Protein AF-A0A942IVN1-F1 (afdb_monomer)

pLDDT: mean 84.23, std 22.47, range [28.17, 98.56]

Sequence (190 aa):
MRKLLTAGVLTLVIAATAANLNTNRTPLKQAEEERDSVVIVGDTLRVDSITLSLQKIPKAQDLYSVAKITVGKWAKLFTVIKIEESGADGKNSFYALKYNNLTGMRWPGKGRQTTAVAKGHNSYAIFNHWHDCMLDFKFYIDIMEKKYVTKYGKQPETELEMINFMLGSYNPYGVWKRDLVWLLNHFHYK

Nearest PDB structures (foldseek):
  3brp-assembly1_A  TM=2.364E-01  e=8.128E+00  unclassified
  3ekf-assembly2_B  TM=2.036E-01  e=8.128E+00  Priestia megaterium

Radius of gyration: 24.72 Å; Cα contacts (8 Å, |Δi|>4): 241; chains: 1; bounding box: 37×75×74 Å

Secondary structure (DSSP, 8-state):
---------------------------HHHHHHTTT--EEETTEEEETTEEEETTSPPPHHHHHHHHHHHTGGGHHHHHHHHHHHH-TTSTT-HHHHHH--SS-PBP-TTSS-----EE-GGGBEE-SSHHHHHHHHHHHHHHHHHHHHHHHSS---SHHHHHHHHBTTTB--HHHHHHHHHHHHT----

Solvent-accessible surface area (backbone atoms only — not comparable to full-atom values): 11268 Å² total; per-residue (Å²): 134,91,79,91,86,82,89,82,83,90,82,88,84,83,85,81,87,75,89,74,86,72,81,76,72,73,58,69,68,63,70,52,61,45,48,85,36,84,45,75,59,90,59,35,38,35,42,72,93,48,76,43,50,41,90,47,68,56,45,50,50,61,46,33,50,53,22,45,64,71,43,34,93,48,14,64,49,52,46,39,45,22,32,74,54,8,36,58,51,32,81,78,19,73,51,20,69,74,21,23,25,39,59,68,50,59,47,60,77,89,78,53,78,70,55,58,78,44,74,44,78,96,42,27,29,22,27,93,24,42,64,39,38,50,54,28,47,34,51,51,49,58,51,50,51,52,52,44,28,74,74,68,77,43,81,81,89,45,60,65,56,48,51,63,66,35,49,64,79,77,48,71,53,71,64,59,56,54,52,44,52,53,42,61,79,67,64,78,74,114

Foldseek 3Di:
DDDDDDDDDDDDDDDDDDDDPPPPPPPVVVVVVLALDWDDDPQWTDHNPDIDGQLFQAFLQSQLSVLCSQQNPCSLLLSLLLCLAQNRRNPRDPCCNPQVQRRQDFQCPPPWDAQFPDQDPPRGGHHPGVVRNSNRVSRVVVVLQVVCCVVPVDGDDDSLSSLVSCAPVVHVDPVSSVSSVVCSVVPDHD

Structure (mmCIF, N/CA/C/O backbone):
data_AF-A0A942IVN1-F1
#
_entry.id   AF-A0A942IVN1-F1
#
loop_
_atom_site.group_PDB
_atom_site.id
_atom_site.type_symbol
_atom_site.label_atom_id
_atom_site.label_alt_id
_atom_site.label_comp_id
_atom_site.label_asym_id
_atom_site.label_entity_id
_atom_site.label_seq_id
_atom_site.pdbx_PDB_ins_code
_atom_site.Cartn_x
_atom_site.Cartn_y
_atom_site.Cartn_z
_atom_site.occupancy
_atom_site.B_iso_or_equiv
_atom_site.auth_seq_id
_atom_site.auth_comp_id
_atom_site.auth_asym_id
_atom_site.auth_atom_id
_atom_site.pdbx_PDB_model_num
ATOM 1 N N . MET A 1 1 ? 16.699 -59.503 -38.692 1.00 35.66 1 MET A N 1
ATOM 2 C CA . MET A 1 1 ? 17.937 -58.718 -38.472 1.00 35.66 1 MET A CA 1
ATOM 3 C C . MET A 1 1 ? 18.188 -57.833 -39.685 1.00 35.66 1 MET A C 1
ATOM 5 O O . MET A 1 1 ? 18.277 -58.414 -40.752 1.00 35.66 1 MET A O 1
ATOM 9 N N . ARG A 1 2 ? 18.385 -56.511 -39.478 1.00 32.62 2 ARG A N 1
ATOM 10 C CA . ARG A 1 2 ? 18.996 -55.501 -40.395 1.00 32.62 2 ARG A CA 1
ATOM 11 C C . ARG A 1 2 ? 18.277 -55.285 -41.746 1.00 32.62 2 ARG A C 1
ATOM 13 O O . ARG A 1 2 ? 17.756 -56.227 -42.304 1.00 32.62 2 ARG A O 1
ATOM 20 N N . LYS A 1 3 ? 18.239 -54.130 -42.411 1.00 31.38 3 LYS A N 1
ATOM 21 C CA . LYS A 1 3 ? 18.563 -52.691 -42.257 1.00 31.38 3 LYS A CA 1
ATOM 22 C C . LYS A 1 3 ? 17.887 -52.067 -43.514 1.00 31.38 3 LYS A C 1
ATOM 24 O O . LYS A 1 3 ? 17.879 -52.720 -44.548 1.00 31.38 3 LYS A O 1
ATOM 29 N N . LEU A 1 4 ? 17.116 -50.980 -43.409 1.00 38.78 4 LEU A N 1
ATOM 30 C CA . LEU A 1 4 ? 17.505 -49.595 -43.757 1.00 38.78 4 LEU A CA 1
ATOM 31 C C . LEU A 1 4 ? 18.097 -49.409 -45.167 1.00 38.78 4 LEU A C 1
ATOM 33 O O . LEU A 1 4 ? 19.107 -50.046 -45.441 1.00 38.78 4 LEU A O 1
ATOM 37 N N . LEU A 1 5 ? 17.501 -48.486 -45.950 1.00 36.28 5 LEU A N 1
ATOM 38 C CA . LEU A 1 5 ? 17.998 -47.684 -47.105 1.00 36.28 5 LEU A CA 1
ATOM 39 C C . LEU A 1 5 ? 16.782 -47.412 -48.038 1.00 36.28 5 LEU A C 1
ATOM 41 O O . LEU A 1 5 ? 16.015 -48.332 -48.275 1.00 36.28 5 LEU A O 1
ATOM 45 N N . THR A 1 6 ? 16.474 -46.248 -48.618 1.00 35.41 6 THR A N 1
ATOM 46 C CA . THR A 1 6 ? 16.988 -44.869 -48.571 1.00 35.41 6 THR A CA 1
ATOM 47 C C . THR A 1 6 ? 15.982 -43.958 -49.299 1.00 35.41 6 THR A C 1
ATOM 49 O O . THR A 1 6 ? 15.089 -44.435 -49.991 1.00 35.41 6 THR A O 1
ATOM 52 N N . ALA A 1 7 ? 16.158 -42.648 -49.125 1.00 37.44 7 ALA A N 1
ATOM 53 C CA . ALA A 1 7 ? 15.365 -41.536 -49.644 1.00 37.44 7 ALA A CA 1
ATOM 54 C C . ALA A 1 7 ? 15.338 -41.369 -51.180 1.00 37.44 7 ALA A C 1
ATOM 56 O O . ALA A 1 7 ? 16.244 -41.821 -51.876 1.00 37.44 7 ALA A O 1
ATOM 57 N N . GLY A 1 8 ? 14.350 -40.603 -51.672 1.00 30.39 8 GLY A N 1
ATOM 58 C CA . GLY A 1 8 ? 14.280 -40.127 -53.059 1.00 30.39 8 GLY A CA 1
ATOM 59 C C . GLY A 1 8 ? 13.113 -39.170 -53.367 1.00 30.39 8 GLY A C 1
ATOM 60 O O . GLY A 1 8 ? 12.108 -39.610 -53.900 1.00 30.39 8 GLY A O 1
ATOM 61 N N . VAL A 1 9 ? 13.273 -37.888 -52.993 1.00 34.88 9 VAL A N 1
ATOM 62 C CA . VAL A 1 9 ? 12.933 -36.626 -53.719 1.00 34.88 9 VAL A CA 1
ATOM 63 C C . VAL A 1 9 ? 11.568 -36.528 -54.450 1.00 34.88 9 VAL A C 1
ATOM 65 O O . VAL A 1 9 ? 11.346 -37.176 -55.459 1.00 34.88 9 VAL A O 1
ATOM 68 N N . LEU A 1 10 ? 10.584 -35.792 -53.906 1.00 30.23 10 LEU A N 1
ATOM 69 C CA . LEU A 1 10 ? 10.250 -34.352 -54.078 1.00 30.23 10 LEU A CA 1
ATOM 70 C C . LEU A 1 10 ? 9.492 -34.004 -55.381 1.00 30.23 10 LEU A C 1
ATOM 72 O O . LEU A 1 10 ? 10.060 -34.014 -56.470 1.00 30.23 10 LEU A O 1
ATOM 76 N N . THR A 1 11 ? 8.239 -33.548 -55.264 1.00 33.25 11 THR A N 1
ATOM 77 C CA . THR A 1 11 ? 7.647 -32.634 -56.256 1.00 33.25 11 THR A CA 1
ATOM 78 C C . THR A 1 11 ? 6.727 -31.611 -55.584 1.00 33.25 11 THR A C 1
ATOM 80 O O . THR A 1 11 ? 5.798 -31.948 -54.857 1.00 33.25 11 THR A O 1
ATOM 83 N N . LEU A 1 12 ? 7.101 -30.357 -55.832 1.00 28.17 12 LEU A N 1
ATOM 84 C CA . LEU A 1 12 ? 6.440 -29.063 -55.671 1.00 28.17 12 LEU A CA 1
ATOM 85 C C . LEU A 1 12 ? 4.904 -29.070 -55.510 1.00 28.17 12 LEU A C 1
ATOM 87 O O . LEU A 1 12 ? 4.188 -29.552 -56.383 1.00 28.17 12 LEU A O 1
ATOM 91 N N . VAL A 1 13 ? 4.404 -28.375 -54.483 1.00 34.56 13 VAL A N 1
ATOM 92 C CA . VAL A 1 13 ? 3.036 -27.828 -54.463 1.00 34.56 13 VAL A CA 1
ATOM 93 C C . VAL A 1 13 ? 3.157 -26.305 -54.494 1.00 34.56 13 VAL A C 1
ATOM 95 O O . VAL A 1 13 ? 3.595 -25.696 -53.519 1.00 34.56 13 VAL A O 1
ATOM 98 N N . ILE A 1 14 ? 2.815 -25.695 -55.632 1.00 36.44 14 ILE A N 1
ATOM 99 C CA . ILE A 1 14 ? 2.635 -24.242 -55.752 1.00 36.44 14 ILE A CA 1
ATOM 100 C C . ILE A 1 14 ? 1.173 -23.9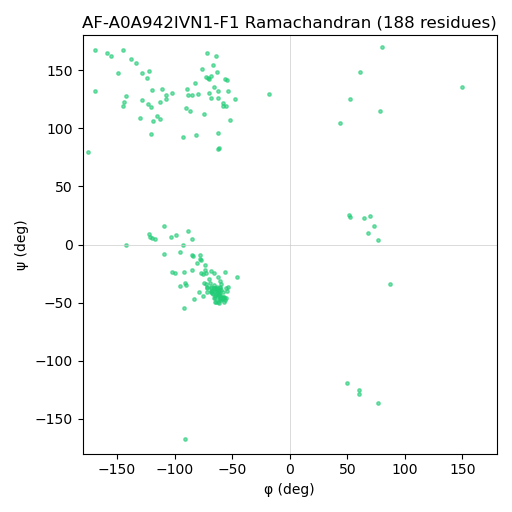17 -55.436 1.00 36.44 14 ILE A C 1
ATOM 102 O O . ILE A 1 14 ? 0.253 -24.590 -55.895 1.00 36.44 14 ILE A O 1
ATOM 106 N N . ALA A 1 15 ? 1.005 -22.892 -54.606 1.00 37.53 15 ALA A N 1
ATOM 107 C CA . ALA A 1 15 ? -0.238 -22.420 -54.022 1.00 37.53 15 ALA A CA 1
ATOM 108 C C . ALA A 1 15 ? -1.270 -21.906 -55.040 1.00 37.53 15 ALA A C 1
ATOM 110 O O . ALA A 1 15 ? -0.924 -21.237 -56.011 1.00 37.53 15 ALA A O 1
ATOM 111 N N . ALA A 1 16 ? -2.548 -22.091 -54.707 1.00 33.56 16 ALA A N 1
ATOM 112 C CA . ALA A 1 16 ? -3.616 -21.188 -55.116 1.00 33.56 16 ALA A CA 1
ATOM 113 C C . ALA A 1 16 ? -4.204 -20.544 -53.854 1.00 33.56 16 ALA A C 1
ATOM 115 O O . ALA A 1 16 ? -4.821 -21.197 -53.015 1.00 33.56 16 ALA A O 1
ATOM 116 N N . THR A 1 17 ? -3.953 -19.248 -53.708 1.00 41.84 17 THR A N 1
ATOM 117 C CA . THR A 1 17 ? -4.584 -18.365 -52.732 1.00 41.84 17 THR A CA 1
ATOM 118 C C . THR A 1 17 ? -6.059 -18.176 -53.073 1.00 41.84 17 THR A C 1
ATOM 120 O O . THR A 1 17 ? -6.376 -17.694 -54.158 1.00 41.84 17 THR A O 1
ATOM 123 N N . ALA A 1 18 ? -6.945 -18.437 -52.117 1.00 35.06 18 ALA A N 1
ATOM 124 C CA . ALA A 1 18 ? -8.230 -17.756 -52.042 1.00 35.06 18 ALA A CA 1
ATOM 125 C C . ALA A 1 18 ? -8.260 -17.001 -50.713 1.00 35.06 18 ALA A C 1
ATOM 127 O O . ALA A 1 18 ? -8.348 -17.591 -49.637 1.00 35.06 18 ALA A O 1
ATOM 128 N N . ALA A 1 19 ? -8.112 -15.681 -50.805 1.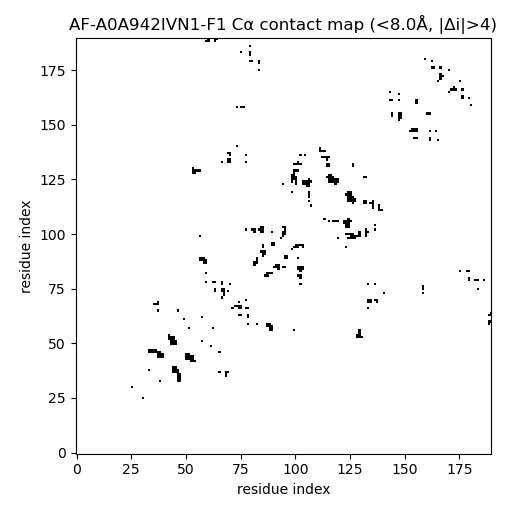00 37.44 19 ALA A N 1
ATOM 129 C CA . ALA A 1 19 ? -8.388 -14.777 -49.709 1.00 37.44 19 ALA A CA 1
ATOM 130 C C . ALA A 1 19 ? -9.843 -14.980 -49.280 1.00 37.44 19 ALA A C 1
ATOM 132 O O . ALA A 1 19 ? -10.758 -14.755 -50.068 1.00 37.44 19 ALA A O 1
ATOM 133 N N . ASN A 1 20 ? -10.054 -15.380 -48.031 1.00 34.72 20 ASN A N 1
ATOM 134 C CA . ASN A 1 20 ? -11.323 -15.142 -47.373 1.00 34.72 20 ASN A CA 1
ATOM 135 C C . ASN A 1 20 ? -11.016 -14.295 -46.144 1.00 34.72 20 ASN A C 1
ATOM 137 O O . ASN A 1 20 ? -10.576 -14.789 -45.106 1.00 34.72 20 ASN A O 1
ATOM 141 N N . LEU A 1 21 ? -11.157 -12.982 -46.328 1.00 38.47 21 LEU A N 1
ATOM 142 C CA . LEU A 1 21 ? -11.200 -11.992 -45.262 1.00 38.47 21 LEU A CA 1
ATOM 143 C C . LEU A 1 21 ? -12.424 -12.302 -44.396 1.00 38.47 21 LEU A C 1
ATOM 145 O O . LEU A 1 21 ? -13.480 -11.698 -44.560 1.00 38.47 21 LEU A O 1
ATOM 149 N N . ASN A 1 22 ? -12.289 -13.254 -43.475 1.00 36.16 22 ASN A N 1
ATOM 150 C CA . ASN A 1 22 ? -13.210 -13.335 -42.359 1.00 36.16 22 ASN A CA 1
ATOM 151 C C . ASN A 1 22 ? -12.729 -12.315 -41.331 1.00 36.16 22 ASN A C 1
ATOM 153 O O . ASN A 1 22 ? -11.804 -12.555 -40.552 1.00 36.16 22 ASN A O 1
ATOM 157 N N . THR A 1 23 ? -13.314 -11.127 -41.412 1.00 42.00 23 THR A N 1
ATOM 158 C CA . THR A 1 23 ? -13.256 -10.098 -40.384 1.00 42.00 23 THR A CA 1
ATOM 159 C C . THR A 1 23 ? -13.887 -10.664 -39.116 1.00 42.00 23 THR A C 1
ATOM 161 O O . THR A 1 23 ? -15.063 -10.453 -38.823 1.00 42.00 23 THR A O 1
ATOM 164 N N . ASN A 1 24 ? -13.089 -11.415 -38.354 1.00 38.41 24 ASN A N 1
ATOM 165 C CA . ASN A 1 24 ? -13.436 -11.843 -37.010 1.00 38.41 24 ASN A CA 1
ATOM 166 C C . ASN A 1 24 ? -13.597 -10.588 -36.156 1.00 38.41 24 ASN A C 1
ATOM 168 O O . ASN A 1 24 ? -12.637 -10.018 -35.642 1.00 38.41 24 ASN A O 1
ATOM 172 N N . ARG A 1 25 ? -14.852 -10.156 -36.038 1.00 42.22 25 ARG A N 1
ATOM 173 C CA . ARG A 1 25 ? -15.328 -9.316 -34.951 1.00 42.22 25 ARG A CA 1
ATOM 174 C C . ARG A 1 25 ? -14.916 -10.014 -33.660 1.00 42.22 25 ARG A C 1
ATOM 176 O O . ARG A 1 25 ? -15.484 -11.050 -33.317 1.00 42.22 25 ARG A O 1
ATOM 183 N N . THR A 1 26 ? -13.921 -9.468 -32.969 1.00 43.91 26 THR A N 1
ATOM 184 C CA . THR A 1 26 ? -13.665 -9.799 -31.567 1.00 43.91 26 THR A CA 1
ATOM 185 C C . THR A 1 26 ? -15.007 -9.712 -30.834 1.00 43.91 26 THR A C 1
ATOM 187 O O . THR A 1 26 ? -15.692 -8.692 -30.985 1.00 43.91 26 THR A O 1
ATOM 190 N N . PRO A 1 27 ? -15.463 -10.752 -30.116 1.00 43.53 27 PRO A N 1
ATOM 191 C CA . PRO A 1 27 ? -16.756 -10.687 -29.458 1.00 43.53 27 PRO A CA 1
ATOM 192 C C . PRO A 1 27 ? -16.695 -9.562 -28.426 1.00 43.53 27 PRO A C 1
ATOM 194 O O . PRO A 1 27 ? -15.817 -9.574 -27.567 1.00 43.53 27 PRO A O 1
ATOM 197 N N . LEU A 1 28 ? -17.631 -8.611 -28.490 1.00 44.88 28 LEU A N 1
ATOM 198 C CA . LEU A 1 28 ? -17.784 -7.506 -27.526 1.00 44.88 28 LEU A CA 1
ATOM 199 C C . LEU A 1 28 ? -17.693 -7.973 -26.060 1.00 44.88 28 LEU A C 1
ATOM 201 O O . LEU A 1 28 ? -17.201 -7.243 -25.213 1.00 44.88 28 LEU A O 1
ATOM 205 N N . LYS A 1 29 ? -18.058 -9.232 -25.800 1.00 38.69 29 LYS A N 1
ATOM 206 C CA . LYS A 1 29 ? -17.978 -9.897 -24.499 1.00 38.69 29 LYS A CA 1
ATOM 207 C C . LYS A 1 29 ? -16.551 -10.052 -23.938 1.00 38.69 29 LYS A C 1
ATOM 209 O O . LYS A 1 29 ? -16.366 -9.895 -22.742 1.00 38.69 29 LYS A O 1
ATOM 214 N N . GLN A 1 30 ? -15.540 -10.307 -24.777 1.00 41.62 30 GLN A N 1
ATOM 215 C CA . GLN A 1 30 ? -14.133 -10.381 -24.337 1.00 41.62 30 GLN A CA 1
ATOM 216 C C . GLN A 1 30 ? -13.547 -8.993 -24.039 1.00 41.62 30 GLN A C 1
ATOM 218 O O . GLN A 1 30 ? -12.743 -8.846 -23.128 1.00 41.62 30 GLN A O 1
ATOM 223 N N . ALA A 1 31 ? -13.982 -7.966 -24.774 1.00 44.53 31 ALA A N 1
ATOM 224 C CA . ALA A 1 31 ? -13.553 -6.580 -24.566 1.00 44.53 31 ALA A CA 1
ATOM 225 C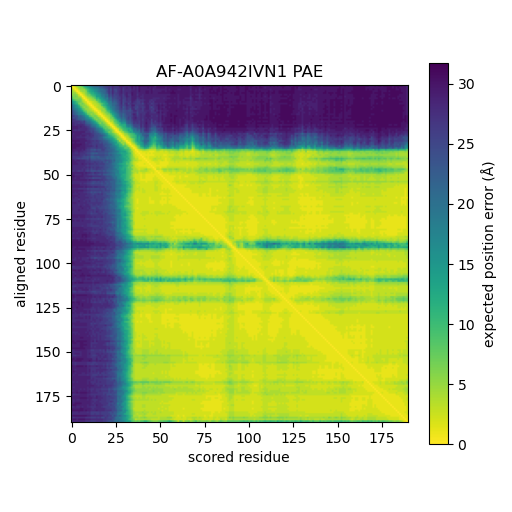 C . ALA A 1 31 ? -14.248 -5.894 -23.369 1.00 44.53 31 ALA A C 1
ATOM 227 O O . ALA A 1 31 ? -13.850 -4.797 -22.970 1.00 44.53 31 ALA A O 1
ATOM 228 N N . GLU A 1 32 ? -15.308 -6.501 -22.829 1.00 42.12 32 GLU A N 1
ATOM 229 C CA . GLU A 1 32 ? -15.975 -6.072 -21.595 1.00 42.12 32 GLU A CA 1
ATOM 230 C C . GLU A 1 32 ? -15.392 -6.764 -20.353 1.00 42.12 32 GLU A C 1
ATOM 232 O O . GLU A 1 32 ? -15.288 -6.109 -19.326 1.00 42.12 32 GLU A O 1
ATOM 237 N N . GLU A 1 33 ? -14.925 -8.018 -20.441 1.00 46.06 33 GLU A N 1
ATOM 238 C CA . GLU A 1 33 ? -14.234 -8.718 -19.333 1.00 46.06 33 GLU A CA 1
ATOM 239 C C . GLU A 1 33 ? -12.793 -8.216 -19.080 1.00 46.06 33 GLU A C 1
ATOM 241 O O . GLU A 1 33 ? -12.260 -8.366 -17.978 1.00 46.06 33 GLU A O 1
ATOM 246 N N . GLU A 1 34 ? -12.150 -7.590 -20.074 1.00 51.53 34 GLU A N 1
ATOM 247 C CA . GLU A 1 34 ? -10.864 -6.890 -19.888 1.00 51.53 34 GLU A CA 1
ATOM 248 C C . GLU A 1 34 ? -11.003 -5.560 -19.126 1.00 51.53 34 GLU A C 1
ATOM 250 O O . GLU A 1 34 ? -10.011 -5.043 -18.610 1.00 51.53 34 GLU A O 1
ATOM 255 N N . ARG A 1 35 ? -12.216 -4.999 -19.039 1.00 52.44 35 ARG A N 1
ATOM 256 C CA . ARG A 1 35 ? -12.476 -3.819 -18.206 1.00 52.44 35 ARG A CA 1
ATOM 257 C C . ARG A 1 35 ? -12.615 -4.304 -16.770 1.00 52.44 35 ARG A C 1
ATOM 259 O O . ARG A 1 35 ? -13.328 -5.266 -16.512 1.00 52.44 35 ARG A O 1
ATOM 266 N N . ASP A 1 36 ? -11.893 -3.673 -15.855 1.00 66.38 36 ASP A N 1
ATOM 267 C CA . ASP A 1 36 ? -11.797 -4.056 -14.437 1.00 66.38 36 ASP A CA 1
ATOM 268 C C . ASP A 1 36 ? -10.969 -5.319 -14.115 1.00 66.38 36 ASP A C 1
ATOM 270 O O . ASP A 1 36 ? -11.028 -5.821 -12.989 1.00 66.38 36 ASP A O 1
ATOM 274 N N . SER A 1 37 ? -10.135 -5.819 -15.035 1.00 82.88 37 SER A N 1
ATOM 275 C CA . SER A 1 37 ? -9.204 -6.918 -14.737 1.00 82.88 37 SER A CA 1
ATOM 276 C C . SER A 1 37 ? -7.742 -6.569 -15.033 1.00 82.88 37 SER A C 1
ATOM 278 O O . SER A 1 37 ? -7.406 -5.842 -15.966 1.00 82.88 37 SER A O 1
ATOM 280 N N . VAL A 1 38 ? -6.841 -7.068 -14.180 1.00 89.06 38 VAL A N 1
ATOM 281 C CA . VAL A 1 38 ? -5.392 -6.953 -14.384 1.00 89.06 38 VAL A CA 1
ATOM 282 C C . VAL A 1 38 ? -4.938 -8.122 -15.249 1.00 89.06 38 VAL A C 1
ATOM 284 O O . VAL A 1 38 ? -4.976 -9.269 -14.805 1.00 89.06 38 VAL A O 1
ATOM 287 N N . VAL A 1 39 ? -4.459 -7.832 -16.457 1.00 92.00 39 VAL A N 1
ATOM 288 C CA . VAL A 1 39 ? -3.924 -8.840 -17.380 1.00 92.00 39 VAL A CA 1
ATOM 289 C C . VAL A 1 39 ? -2.407 -8.708 -17.459 1.00 92.00 39 VAL A C 1
ATOM 291 O O . VAL A 1 39 ? -1.883 -7.640 -17.773 1.00 92.00 39 VAL A O 1
ATOM 294 N N . ILE A 1 40 ? -1.687 -9.798 -17.193 1.00 92.31 40 ILE A N 1
ATOM 295 C CA . ILE A 1 40 ? -0.222 -9.844 -17.269 1.00 92.31 40 ILE A CA 1
ATOM 296 C C . ILE A 1 40 ? 0.200 -10.750 -18.426 1.00 92.31 40 ILE A C 1
ATOM 298 O O . ILE A 1 40 ? -0.141 -11.931 -18.457 1.00 92.31 40 ILE A O 1
ATOM 302 N N . VAL A 1 41 ? 0.970 -10.200 -19.368 1.00 91.38 41 VAL A N 1
ATOM 303 C CA . VAL A 1 41 ? 1.559 -10.930 -20.500 1.00 91.38 41 VAL A CA 1
ATOM 304 C C . VAL A 1 41 ? 3.049 -10.613 -20.571 1.00 91.38 41 VAL A C 1
ATOM 306 O O . VAL A 1 41 ? 3.448 -9.505 -20.936 1.00 91.38 41 VAL A O 1
ATOM 309 N N . GLY A 1 42 ? 3.886 -11.592 -20.221 1.00 92.81 42 GLY A N 1
ATOM 310 C CA . GLY A 1 42 ? 5.333 -11.392 -20.119 1.00 92.81 42 GLY A CA 1
ATOM 311 C C . GLY A 1 42 ? 5.673 -10.313 -19.086 1.00 92.81 42 GLY A C 1
ATOM 312 O O . GLY A 1 42 ? 5.224 -10.386 -17.949 1.00 92.81 42 GLY A O 1
ATOM 313 N N . ASP A 1 43 ? 6.437 -9.295 -19.492 1.00 93.62 43 ASP A N 1
ATOM 314 C CA . ASP A 1 43 ? 6.779 -8.141 -18.643 1.00 93.62 43 ASP A CA 1
ATOM 315 C C . ASP A 1 43 ? 5.709 -7.032 -18.648 1.00 93.62 43 ASP A C 1
ATOM 317 O O . ASP A 1 43 ? 5.914 -5.954 -18.101 1.00 93.62 43 ASP A O 1
ATOM 321 N N . THR A 1 44 ? 4.570 -7.231 -19.308 1.00 94.56 44 THR A N 1
ATOM 322 C CA . THR A 1 44 ? 3.567 -6.173 -19.470 1.00 94.56 44 THR A CA 1
ATOM 323 C C . THR A 1 44 ? 2.342 -6.433 -18.610 1.00 94.56 44 THR A C 1
ATOM 325 O O . THR A 1 44 ? 1.734 -7.496 -18.703 1.00 94.56 44 THR A O 1
ATOM 328 N N . LEU A 1 45 ? 1.948 -5.425 -17.834 1.00 95.50 45 LEU A N 1
ATOM 329 C CA . LEU A 1 45 ? 0.675 -5.352 -17.128 1.00 95.50 45 LEU A CA 1
ATOM 330 C C . LEU A 1 45 ? -0.273 -4.419 -17.884 1.00 95.50 45 LEU A C 1
ATOM 332 O O . LEU A 1 45 ? 0.093 -3.289 -18.218 1.00 95.50 45 LEU A O 1
ATOM 336 N N . ARG A 1 46 ? -1.493 -4.892 -18.136 1.00 93.69 46 ARG A N 1
ATOM 337 C CA . ARG A 1 46 ? -2.575 -4.145 -18.781 1.00 93.69 46 ARG A CA 1
ATOM 338 C C . ARG A 1 46 ? -3.770 -4.039 -17.845 1.00 93.69 46 ARG A C 1
ATOM 340 O O . ARG A 1 46 ? -4.161 -5.033 -17.237 1.00 93.69 46 ARG A O 1
ATOM 347 N N . VAL A 1 47 ? -4.306 -2.829 -17.740 1.00 90.00 47 VAL A N 1
ATOM 348 C CA . VAL A 1 47 ? -5.522 -2.482 -16.997 1.00 90.00 47 VAL A CA 1
ATOM 349 C C . VAL A 1 47 ? -6.221 -1.382 -17.779 1.00 90.00 47 VAL A C 1
ATOM 351 O O . VAL A 1 47 ? -5.637 -0.316 -17.961 1.00 90.00 47 VAL A O 1
ATOM 354 N N . ASP A 1 48 ? -7.447 -1.616 -18.238 1.00 85.44 48 ASP A N 1
ATOM 355 C CA . ASP A 1 48 ? -8.174 -0.684 -19.105 1.00 85.44 48 ASP A CA 1
ATOM 356 C C . ASP A 1 48 ? -7.309 -0.225 -20.304 1.00 85.44 48 ASP A C 1
ATOM 358 O O . ASP A 1 48 ? -6.854 -1.033 -21.112 1.00 85.44 48 ASP A O 1
ATOM 362 N N . SER A 1 49 ? -7.043 1.081 -20.421 1.00 85.75 49 SER A N 1
ATOM 363 C CA . SER A 1 49 ? -6.157 1.677 -21.432 1.00 85.75 49 SER A CA 1
ATOM 364 C C . SER A 1 49 ? -4.702 1.838 -20.969 1.00 85.75 49 SER A C 1
ATOM 366 O O . SER A 1 49 ? -3.855 2.315 -21.728 1.00 85.75 49 SER A O 1
ATOM 368 N N . ILE A 1 50 ? -4.388 1.452 -19.731 1.00 90.50 50 ILE A N 1
ATOM 369 C CA . ILE A 1 50 ? -3.067 1.585 -19.123 1.00 90.50 50 ILE A CA 1
ATOM 370 C C . ILE A 1 50 ? -2.233 0.345 -19.453 1.00 90.50 50 ILE A C 1
ATOM 372 O O . ILE A 1 50 ? -2.635 -0.792 -19.216 1.00 90.50 50 ILE A O 1
ATOM 376 N N . THR A 1 51 ? -1.0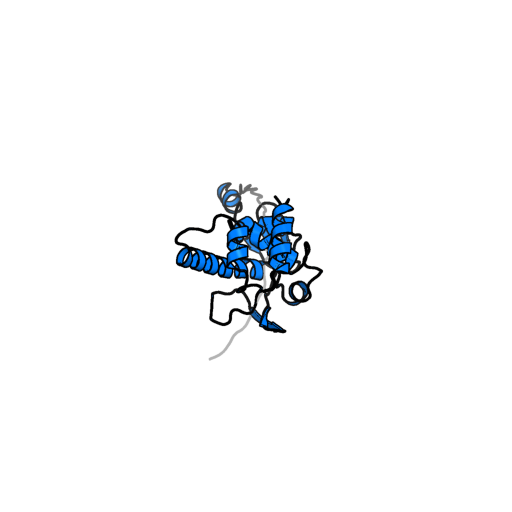29 0.575 -19.976 1.00 94.56 51 THR A N 1
ATOM 377 C CA . THR A 1 51 ? -0.021 -0.462 -20.228 1.00 94.56 51 THR A CA 1
ATOM 378 C C . THR A 1 51 ? 1.262 -0.098 -19.490 1.00 94.56 51 THR A C 1
ATOM 380 O O . THR A 1 51 ? 1.834 0.967 -19.721 1.00 94.56 51 THR A O 1
ATOM 383 N N . LEU A 1 52 ? 1.719 -0.975 -18.597 1.00 95.50 52 LEU A N 1
ATOM 384 C CA . LEU A 1 52 ? 2.868 -0.752 -17.718 1.00 95.50 52 LEU A CA 1
ATOM 385 C C . LEU A 1 52 ? 3.860 -1.910 -17.826 1.00 95.50 52 LEU A C 1
ATOM 387 O O . LEU A 1 52 ? 3.465 -3.058 -18.003 1.00 95.50 52 LEU A O 1
ATOM 391 N N . SER A 1 53 ? 5.151 -1.616 -17.674 1.00 95.62 53 SER A N 1
ATOM 392 C CA . SER A 1 53 ? 6.185 -2.649 -17.516 1.00 95.62 53 SER A CA 1
ATOM 393 C C . SER A 1 53 ? 6.242 -3.109 -16.059 1.00 95.62 53 SER A C 1
ATOM 395 O O . SER A 1 53 ? 6.182 -2.285 -15.144 1.00 95.62 53 SER A O 1
ATOM 397 N N . LEU A 1 54 ? 6.390 -4.413 -15.832 1.00 95.31 54 LEU A N 1
ATOM 398 C CA . LEU A 1 54 ? 6.598 -5.001 -14.509 1.00 95.31 54 LEU A CA 1
ATOM 399 C C . LEU A 1 54 ? 8.013 -4.728 -13.972 1.00 95.31 54 LEU A C 1
ATOM 401 O O . LEU A 1 54 ? 8.185 -4.645 -12.756 1.00 95.31 54 LEU A O 1
ATOM 405 N N . GLN A 1 55 ? 8.998 -4.480 -14.844 1.00 91.75 55 GLN A N 1
ATOM 406 C CA . GLN A 1 55 ? 10.353 -4.073 -14.442 1.00 91.75 55 GLN A CA 1
ATOM 407 C C . GLN A 1 55 ? 10.479 -2.601 -14.023 1.00 91.75 55 GLN A C 1
ATOM 409 O O . GLN A 1 55 ? 11.505 -2.203 -13.469 1.00 91.75 55 GLN A O 1
ATOM 414 N N . LYS A 1 56 ? 9.476 -1.758 -14.298 1.00 92.56 56 LYS A N 1
ATOM 415 C CA . LYS A 1 56 ? 9.544 -0.318 -14.016 1.00 92.56 56 LYS A CA 1
ATOM 416 C C . LYS A 1 56 ? 8.435 0.112 -13.071 1.00 92.56 56 LYS A C 1
ATOM 418 O O . LYS A 1 56 ? 7.263 0.067 -13.430 1.00 92.56 56 LYS A O 1
ATOM 423 N N . ILE A 1 57 ? 8.820 0.622 -11.900 1.00 93.69 57 ILE A N 1
ATOM 424 C CA . ILE A 1 57 ? 7.876 1.175 -10.923 1.00 93.69 57 ILE A CA 1
ATOM 425 C C . ILE A 1 57 ? 7.070 2.315 -11.581 1.00 93.69 57 ILE A C 1
ATOM 427 O O . ILE A 1 57 ? 7.667 3.290 -12.057 1.00 93.69 57 ILE A O 1
ATOM 431 N N . PRO A 1 58 ? 5.728 2.219 -11.622 1.00 93.56 58 PRO A N 1
ATOM 432 C CA . PRO A 1 58 ? 4.886 3.252 -12.209 1.00 93.56 58 PRO A CA 1
ATOM 433 C C . PRO A 1 58 ? 4.823 4.518 -11.349 1.00 93.56 58 PRO A C 1
ATOM 435 O O . PRO A 1 58 ? 5.133 4.524 -10.151 1.00 93.56 58 PRO A O 1
ATOM 438 N N . LYS A 1 59 ? 4.342 5.606 -11.957 1.00 93.50 59 LYS A N 1
ATOM 439 C CA . LYS A 1 59 ? 3.963 6.811 -11.211 1.00 93.50 59 LYS A CA 1
ATOM 440 C C . LYS A 1 59 ? 2.753 6.513 -10.325 1.00 93.50 59 LYS A C 1
ATOM 442 O O . LYS A 1 59 ? 1.938 5.652 -10.644 1.00 93.50 59 LYS A O 1
ATOM 447 N N . ALA A 1 60 ? 2.608 7.266 -9.236 1.00 93.94 60 ALA A N 1
ATOM 448 C CA . ALA A 1 60 ? 1.526 7.080 -8.269 1.00 93.94 60 ALA A CA 1
ATOM 449 C C . ALA A 1 60 ? 0.110 7.080 -8.886 1.00 93.94 60 ALA A C 1
ATOM 451 O O . ALA A 1 60 ? -0.708 6.277 -8.458 1.00 93.94 60 ALA A O 1
ATOM 452 N N . GLN A 1 61 ? -0.167 7.900 -9.908 1.00 94.75 61 GLN A N 1
ATOM 453 C CA . GLN A 1 61 ? -1.463 7.924 -10.610 1.00 94.75 61 GLN A CA 1
ATOM 454 C C . GLN A 1 61 ? -1.790 6.586 -11.300 1.00 94.75 61 GLN A C 1
ATOM 456 O O . GLN A 1 61 ? -2.873 6.029 -11.110 1.00 94.75 61 GLN A O 1
ATOM 461 N N . ASP A 1 62 ? -0.848 6.048 -12.076 1.00 94.94 62 ASP A N 1
ATOM 462 C CA . ASP A 1 62 ? -1.036 4.778 -12.790 1.00 94.94 62 ASP A CA 1
ATOM 463 C C . ASP A 1 62 ? -1.110 3.616 -11.792 1.00 94.94 62 ASP A C 1
ATOM 465 O O . ASP A 1 62 ? -1.959 2.734 -11.885 1.00 94.94 62 ASP A O 1
ATOM 469 N N . LEU A 1 63 ? -0.259 3.666 -10.768 1.00 94.94 63 LEU A N 1
ATOM 470 C CA . LEU A 1 63 ? -0.232 2.696 -9.683 1.00 94.94 63 LEU A CA 1
ATOM 471 C C . LEU A 1 63 ? -1.532 2.703 -8.866 1.00 94.94 63 LEU A C 1
ATOM 473 O O . LEU A 1 63 ? -2.015 1.631 -8.512 1.00 94.94 63 LEU A O 1
ATOM 477 N N . TYR A 1 64 ? -2.134 3.870 -8.618 1.00 96.69 64 TYR A N 1
ATOM 478 C CA . TYR A 1 64 ? -3.449 3.982 -7.984 1.00 96.69 64 TYR A CA 1
ATOM 479 C C . TYR A 1 64 ? -4.551 3.374 -8.856 1.00 96.69 64 TYR A C 1
ATOM 481 O O . TYR A 1 64 ? -5.422 2.676 -8.340 1.00 96.69 64 TYR A O 1
ATOM 489 N N . SER A 1 65 ? -4.479 3.564 -10.176 1.00 95.56 65 SER A N 1
ATOM 490 C CA . SER A 1 65 ? -5.429 2.967 -11.124 1.00 95.56 65 SER A CA 1
ATOM 491 C C . SER A 1 65 ? -5.418 1.439 -11.039 1.00 95.56 65 SER A C 1
ATOM 493 O O . SER A 1 65 ? -6.467 0.825 -10.860 1.00 95.56 65 SER A O 1
ATOM 495 N N . VAL A 1 66 ? -4.229 0.830 -11.023 1.00 96.44 66 VAL A N 1
ATOM 496 C CA . VAL A 1 66 ? -4.073 -0.624 -10.833 1.00 96.44 66 VAL A CA 1
ATOM 497 C C . VAL A 1 66 ? -4.464 -1.062 -9.412 1.00 96.44 66 VAL A C 1
ATOM 499 O O . VAL A 1 66 ? -5.058 -2.129 -9.227 1.00 96.44 66 VAL A O 1
ATOM 502 N N . ALA A 1 67 ? -4.175 -0.242 -8.396 1.00 97.25 67 ALA A N 1
ATOM 503 C CA . ALA A 1 67 ? -4.516 -0.534 -7.005 1.00 97.25 67 ALA A CA 1
ATOM 504 C C . ALA A 1 67 ? -6.028 -0.572 -6.765 1.00 97.25 67 ALA A C 1
ATOM 506 O O . ALA A 1 67 ? -6.474 -1.392 -5.967 1.00 97.25 67 ALA A O 1
ATOM 507 N N . LYS A 1 68 ? -6.825 0.256 -7.454 1.00 96.62 68 LYS A N 1
ATOM 508 C CA . LYS A 1 68 ? -8.296 0.208 -7.350 1.00 96.62 68 LYS A CA 1
ATOM 509 C C . LYS A 1 68 ? -8.844 -1.182 -7.667 1.00 96.62 68 LYS A C 1
ATOM 511 O O . LYS A 1 68 ? -9.741 -1.644 -6.973 1.00 96.62 68 LYS A O 1
ATOM 516 N N . ILE A 1 69 ? -8.246 -1.865 -8.640 1.00 95.38 69 ILE A N 1
ATOM 517 C CA . ILE A 1 69 ? -8.640 -3.219 -9.045 1.00 95.38 69 ILE A CA 1
ATOM 518 C C . ILE A 1 69 ? -7.998 -4.275 -8.138 1.00 95.38 69 ILE A C 1
ATOM 520 O O . ILE A 1 69 ? -8.670 -5.171 -7.640 1.00 95.38 69 ILE A O 1
ATOM 524 N N . THR A 1 70 ? -6.691 -4.163 -7.881 1.00 95.94 70 THR A N 1
ATOM 525 C CA . THR A 1 70 ? -5.931 -5.201 -7.157 1.00 95.94 70 THR A CA 1
ATOM 526 C C . THR A 1 70 ? -6.205 -5.185 -5.650 1.00 95.94 70 THR A C 1
ATOM 528 O O . THR A 1 70 ? -6.357 -6.225 -5.011 1.00 95.94 70 THR A O 1
ATOM 531 N N . VAL A 1 71 ? -6.226 -3.990 -5.059 1.00 97.31 71 VAL A N 1
ATOM 532 C CA . VAL A 1 71 ? -6.324 -3.774 -3.609 1.00 97.31 71 VAL A CA 1
ATOM 533 C C . VAL A 1 71 ? -7.760 -3.431 -3.187 1.00 97.31 71 VAL A C 1
ATOM 535 O O . VAL A 1 71 ? -8.152 -3.695 -2.048 1.00 97.31 71 VAL A O 1
ATOM 538 N N . GLY A 1 72 ? -8.575 -2.892 -4.098 1.00 96.12 72 GLY A N 1
ATOM 539 C CA . GLY A 1 72 ? -9.973 -2.551 -3.841 1.00 96.12 72 GLY A CA 1
ATOM 540 C C . GLY A 1 72 ? -10.112 -1.264 -3.030 1.00 96.12 72 GLY A C 1
ATOM 541 O O . GLY A 1 72 ? -9.396 -0.289 -3.260 1.00 96.12 72 GLY A O 1
ATOM 542 N N . LYS A 1 73 ? -11.010 -1.256 -2.034 1.00 96.81 73 LYS A N 1
ATOM 543 C CA . LYS A 1 73 ? -11.299 -0.059 -1.218 1.00 96.81 73 LYS A CA 1
ATOM 544 C C . LYS A 1 73 ? -10.069 0.541 -0.521 1.00 96.81 73 LYS A C 1
ATOM 546 O O . LYS A 1 73 ? -10.049 1.732 -0.243 1.00 96.81 73 LYS A O 1
ATOM 551 N N . TRP A 1 74 ? -9.019 -0.254 -0.297 1.00 98.38 74 TRP A N 1
ATOM 552 C CA . TRP A 1 74 ? -7.761 0.199 0.310 1.00 98.38 74 TRP A CA 1
ATOM 553 C C . TRP A 1 74 ? -6.730 0.729 -0.699 1.00 98.38 74 TRP A C 1
ATOM 555 O O . TRP A 1 74 ? -5.575 0.946 -0.337 1.00 98.38 74 TRP A O 1
ATOM 565 N N . ALA A 1 75 ? -7.110 0.968 -1.958 1.00 98.31 75 ALA A N 1
ATOM 566 C CA . ALA A 1 75 ? -6.213 1.493 -2.988 1.00 98.31 75 ALA A CA 1
ATOM 567 C C . ALA A 1 75 ? -5.591 2.847 -2.616 1.00 98.31 75 ALA A C 1
ATOM 569 O O . ALA A 1 75 ? -4.394 3.067 -2.833 1.00 98.31 75 ALA A O 1
ATOM 570 N N . LYS A 1 76 ? -6.384 3.749 -2.019 1.00 98.38 76 LYS A N 1
ATOM 571 C CA . LYS A 1 76 ? -5.894 5.052 -1.550 1.00 98.38 76 LYS A CA 1
ATOM 572 C C . LYS A 1 76 ? -4.878 4.866 -0.422 1.00 98.38 76 LYS A C 1
ATOM 574 O O . LYS A 1 76 ? -3.793 5.437 -0.500 1.00 98.38 76 LYS A O 1
ATOM 579 N N . LEU A 1 77 ? -5.181 4.004 0.554 1.00 98.44 77 LEU A N 1
ATOM 580 C CA . LEU A 1 77 ? -4.272 3.650 1.651 1.00 98.44 77 LEU A CA 1
ATOM 581 C C . LEU A 1 77 ? -2.939 3.086 1.136 1.00 98.44 77 LEU A C 1
ATOM 583 O O . LEU A 1 77 ? -1.876 3.564 1.527 1.00 98.44 77 LEU A O 1
ATOM 587 N N . PHE A 1 78 ? -2.990 2.108 0.227 1.00 98.44 78 PHE A N 1
ATOM 588 C CA . PHE A 1 78 ? -1.794 1.550 -0.407 1.00 98.44 78 PHE A CA 1
ATOM 589 C C . PHE A 1 78 ? -0.956 2.642 -1.077 1.00 98.44 78 PHE A C 1
ATOM 591 O O . PHE A 1 78 ? 0.258 2.698 -0.894 1.00 98.44 78 PHE A O 1
ATOM 598 N N . THR A 1 79 ? -1.606 3.535 -1.825 1.00 98.06 79 THR A N 1
ATOM 599 C CA . THR A 1 79 ? -0.923 4.581 -2.591 1.00 98.06 79 THR A CA 1
ATOM 600 C C . THR A 1 79 ? -0.234 5.596 -1.680 1.00 98.06 79 THR A C 1
ATOM 602 O O . THR A 1 79 ? 0.914 5.948 -1.948 1.00 98.06 79 THR A O 1
ATOM 605 N N . VAL A 1 80 ? -0.871 6.038 -0.588 1.00 98.06 80 VAL A N 1
ATOM 606 C CA . VAL A 1 80 ? -0.220 6.967 0.356 1.00 98.06 80 VAL A CA 1
ATOM 607 C C . VAL A 1 80 ? 0.931 6.307 1.109 1.00 98.06 80 VAL A C 1
ATOM 609 O O . VAL A 1 80 ? 1.989 6.919 1.215 1.00 98.06 80 VAL A O 1
ATOM 612 N N . ILE A 1 81 ? 0.789 5.043 1.532 1.00 97.62 81 ILE A N 1
ATOM 613 C CA . ILE A 1 81 ? 1.893 4.288 2.148 1.00 97.62 81 ILE A CA 1
ATOM 614 C C . ILE A 1 81 ? 3.042 4.130 1.154 1.00 97.62 81 ILE A C 1
ATOM 616 O O . ILE A 1 81 ? 4.194 4.352 1.503 1.00 97.62 81 ILE A O 1
ATOM 620 N N . LYS A 1 82 ? 2.750 3.809 -0.108 1.00 96.12 82 LYS A N 1
ATOM 621 C CA . LYS A 1 82 ? 3.771 3.722 -1.154 1.00 96.12 82 LYS A CA 1
ATOM 622 C C . LYS A 1 82 ? 4.526 5.040 -1.320 1.00 96.12 82 LYS A C 1
ATOM 624 O O . LYS A 1 82 ? 5.746 5.021 -1.473 1.00 96.12 82 LYS A O 1
ATOM 629 N N . ILE A 1 83 ? 3.820 6.172 -1.345 1.00 96.25 83 ILE A N 1
ATOM 630 C CA . ILE A 1 83 ? 4.440 7.494 -1.508 1.00 96.25 83 ILE A CA 1
ATOM 631 C C . ILE A 1 83 ? 5.331 7.820 -0.310 1.00 96.25 83 ILE A C 1
ATOM 633 O O . ILE A 1 83 ? 6.452 8.271 -0.519 1.00 96.25 83 ILE A O 1
ATOM 637 N N . GLU A 1 84 ? 4.860 7.551 0.903 1.00 96.12 84 GLU A N 1
ATOM 638 C CA . GLU A 1 84 ? 5.629 7.750 2.133 1.00 96.12 84 GLU A CA 1
ATOM 639 C C . GLU A 1 84 ? 6.903 6.891 2.159 1.00 96.12 84 GLU A C 1
ATOM 641 O O . GLU A 1 84 ? 7.998 7.383 2.410 1.00 96.12 84 GLU A O 1
ATOM 646 N N . GLU A 1 85 ? 6.788 5.607 1.821 1.00 94.62 85 GLU A N 1
ATOM 647 C CA . GLU A 1 85 ? 7.877 4.634 1.981 1.00 94.62 85 GLU A CA 1
ATOM 648 C C . GLU A 1 85 ? 8.866 4.625 0.796 1.00 94.62 85 GLU A C 1
ATOM 650 O O . GLU A 1 85 ? 10.004 4.159 0.917 1.00 94.62 85 GLU A O 1
ATOM 655 N N . SER A 1 86 ? 8.447 5.102 -0.384 1.00 93.06 86 SER A N 1
ATOM 656 C CA . SER A 1 86 ? 9.254 5.008 -1.613 1.00 93.06 86 SER A CA 1
ATOM 657 C C . SER A 1 86 ? 9.195 6.204 -2.567 1.00 93.06 86 SER A C 1
ATOM 659 O O . SER A 1 86 ? 9.879 6.210 -3.596 1.00 93.06 86 SER A O 1
ATOM 661 N N . GLY A 1 87 ? 8.430 7.242 -2.238 1.00 90.50 87 GLY A N 1
ATOM 662 C CA . GLY A 1 87 ? 8.219 8.410 -3.089 1.00 90.50 87 GLY A CA 1
ATOM 663 C C . GLY A 1 87 ? 7.188 8.187 -4.203 1.00 90.50 87 GLY A C 1
ATOM 664 O O . GLY A 1 87 ? 6.743 7.073 -4.496 1.00 90.50 87 GLY A O 1
ATOM 665 N N . ALA A 1 88 ? 6.799 9.269 -4.881 1.00 86.19 88 ALA A N 1
ATOM 666 C CA . ALA A 1 88 ? 5.732 9.250 -5.888 1.00 86.19 88 ALA A CA 1
ATOM 667 C C . ALA A 1 88 ? 6.057 8.422 -7.147 1.00 86.19 88 ALA A C 1
ATOM 669 O O . ALA A 1 88 ? 5.146 7.877 -7.773 1.00 86.19 88 ALA A O 1
ATOM 670 N N . ASP A 1 89 ? 7.335 8.235 -7.473 1.00 77.94 89 ASP A N 1
ATOM 671 C CA . ASP A 1 89 ? 7.815 7.464 -8.627 1.00 77.94 89 ASP A CA 1
ATOM 672 C C . ASP A 1 89 ? 8.753 6.300 -8.251 1.00 77.94 89 ASP A C 1
ATOM 674 O O . ASP A 1 89 ? 9.322 5.664 -9.133 1.00 77.94 89 ASP A O 1
ATOM 678 N N . GLY A 1 90 ? 8.896 5.990 -6.955 1.00 62.97 90 GLY A N 1
ATOM 679 C CA . GLY A 1 90 ? 9.696 4.856 -6.477 1.00 62.97 90 GLY A CA 1
ATOM 680 C C . GLY A 1 90 ? 11.211 5.079 -6.492 1.00 62.97 90 GLY A C 1
ATOM 681 O O . GLY A 1 90 ? 11.954 4.150 -6.182 1.00 62.97 90 GLY A O 1
ATOM 682 N N . LYS A 1 91 ? 11.695 6.276 -6.854 1.00 72.62 91 LYS A N 1
ATOM 683 C CA . LYS A 1 91 ? 13.134 6.535 -7.044 1.00 72.62 91 LYS A CA 1
ATOM 684 C C . LYS A 1 91 ? 13.902 6.892 -5.777 1.00 72.62 91 LYS A C 1
ATOM 686 O O . LYS A 1 91 ? 15.127 6.927 -5.811 1.00 72.62 91 LYS A O 1
ATOM 691 N N . ASN A 1 92 ? 13.209 7.125 -4.666 1.00 75.50 92 ASN A N 1
ATOM 692 C CA . ASN A 1 92 ? 13.828 7.651 -3.448 1.00 75.50 92 ASN A CA 1
ATOM 693 C C . ASN A 1 92 ? 14.051 6.583 -2.367 1.00 75.50 92 ASN A C 1
ATOM 695 O O . ASN A 1 92 ? 14.465 6.914 -1.261 1.00 75.50 92 ASN A O 1
ATOM 699 N N . SER A 1 93 ? 13.801 5.303 -2.669 1.00 87.25 93 SER A N 1
ATOM 700 C CA . SER A 1 93 ? 13.988 4.203 -1.719 1.00 87.25 93 SER A CA 1
ATOM 701 C C . SER A 1 93 ? 14.839 3.086 -2.303 1.00 87.25 93 SER A C 1
ATOM 703 O O . SER A 1 93 ? 14.506 2.484 -3.324 1.00 87.25 93 SER A O 1
ATOM 705 N N . PHE A 1 94 ? 15.925 2.762 -1.597 1.00 90.94 94 PHE A N 1
ATOM 706 C CA . PHE A 1 94 ? 16.783 1.621 -1.913 1.00 90.94 94 PHE A CA 1
ATOM 707 C C . PHE A 1 94 ? 15.988 0.310 -1.988 1.00 90.94 94 PHE A C 1
ATOM 709 O O . PHE A 1 94 ? 16.228 -0.505 -2.875 1.00 90.94 94 PHE A O 1
ATOM 716 N N . TYR A 1 95 ? 15.027 0.107 -1.082 1.00 93.19 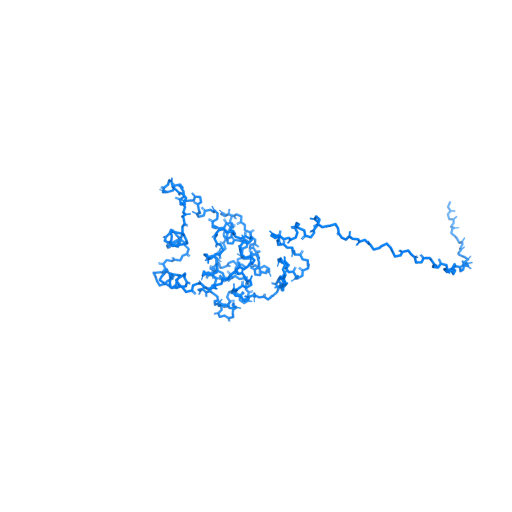95 TYR A N 1
ATOM 717 C CA . TYR A 1 95 ? 14.226 -1.118 -1.049 1.00 93.19 95 TYR A CA 1
ATOM 718 C C . TYR A 1 95 ? 13.236 -1.190 -2.214 1.00 93.19 95 TYR A C 1
ATOM 720 O O . TYR A 1 95 ? 13.056 -2.264 -2.785 1.00 93.19 95 TYR A O 1
ATOM 728 N N . ALA A 1 96 ? 12.652 -0.062 -2.622 1.00 93.88 96 ALA A N 1
ATOM 729 C CA . ALA A 1 96 ? 11.797 -0.025 -3.802 1.00 93.88 96 ALA A CA 1
ATOM 730 C C . ALA A 1 96 ? 12.601 -0.354 -5.067 1.00 93.88 96 ALA A C 1
ATOM 732 O O . ALA A 1 96 ? 12.225 -1.255 -5.808 1.00 93.88 96 ALA A O 1
ATOM 733 N N . LEU A 1 97 ? 13.751 0.297 -5.260 1.00 92.44 97 LEU A N 1
ATOM 734 C CA . LEU A 1 97 ? 14.587 0.107 -6.448 1.00 92.44 97 LEU A CA 1
ATOM 735 C C . LEU A 1 97 ? 15.229 -1.281 -6.530 1.00 92.44 97 LEU A C 1
ATOM 737 O O . LEU A 1 97 ? 15.329 -1.846 -7.614 1.00 92.44 97 LEU A O 1
ATOM 741 N N . LYS A 1 98 ? 15.693 -1.828 -5.401 1.00 92.88 98 LYS A N 1
ATOM 742 C CA . LYS A 1 98 ? 16.426 -3.101 -5.390 1.00 92.88 98 LYS A CA 1
ATOM 743 C C . LYS A 1 98 ? 15.521 -4.317 -5.228 1.00 92.88 98 LYS A C 1
ATOM 745 O O . LYS A 1 98 ? 15.844 -5.382 -5.742 1.00 92.88 98 LYS A O 1
ATOM 750 N N . TYR A 1 99 ? 14.443 -4.188 -4.458 1.00 95.62 99 TYR A N 1
ATOM 751 C CA . TYR A 1 99 ? 13.620 -5.321 -4.025 1.00 95.62 99 TYR A CA 1
ATOM 752 C C . TYR A 1 99 ? 12.169 -5.232 -4.496 1.00 95.62 99 TYR A C 1
ATOM 754 O O . TYR A 1 99 ? 11.358 -6.051 -4.065 1.00 95.62 99 TYR A O 1
ATOM 762 N N . ASN A 1 100 ? 11.829 -4.235 -5.323 1.00 96.25 100 ASN A N 1
ATOM 763 C CA . ASN A 1 100 ? 10.454 -3.934 -5.727 1.00 96.25 100 ASN A CA 1
ATOM 764 C C . ASN A 1 100 ? 9.497 -3.773 -4.530 1.00 96.25 100 ASN A C 1
ATOM 766 O O . ASN A 1 100 ? 8.287 -3.947 -4.657 1.00 96.25 100 ASN A O 1
ATOM 770 N N . ASN A 1 101 ? 10.034 -3.444 -3.351 1.00 96.88 101 ASN A N 1
ATOM 771 C CA . ASN A 1 101 ? 9.274 -3.316 -2.116 1.00 96.88 101 ASN A CA 1
ATOM 772 C C . ASN A 1 101 ? 8.833 -1.864 -1.943 1.00 96.88 101 ASN A C 1
ATOM 774 O O . ASN A 1 101 ? 9.568 -1.025 -1.424 1.00 96.88 101 ASN A O 1
ATOM 778 N N . LEU A 1 102 ? 7.633 -1.580 -2.439 1.00 96.88 102 LEU A N 1
ATOM 779 C CA . LEU A 1 102 ? 7.084 -0.232 -2.547 1.00 96.88 102 LEU A CA 1
ATOM 780 C C . LEU A 1 102 ? 6.602 0.353 -1.220 1.00 96.88 102 LEU A C 1
ATOM 782 O O . LEU A 1 102 ? 6.505 1.568 -1.086 1.00 96.88 102 LEU A O 1
ATOM 786 N N . THR A 1 103 ? 6.246 -0.505 -0.270 1.00 96.38 103 THR A N 1
ATOM 787 C CA . THR A 1 103 ? 5.558 -0.114 0.966 1.00 96.38 103 THR A CA 1
ATOM 788 C C . THR A 1 103 ? 6.387 -0.400 2.216 1.00 96.38 103 THR A C 1
ATOM 790 O O . THR A 1 103 ? 5.893 -0.236 3.325 1.00 96.38 103 THR A O 1
ATOM 793 N N . GLY A 1 104 ? 7.633 -0.857 2.075 1.00 95.38 104 GLY A N 1
ATOM 794 C CA . GLY A 1 104 ? 8.488 -1.173 3.222 1.00 95.38 104 GLY A CA 1
ATOM 795 C C . GLY A 1 104 ? 8.035 -2.416 3.998 1.00 95.38 104 GLY A C 1
ATOM 796 O O . GLY A 1 104 ? 8.342 -2.567 5.181 1.00 95.38 104 GLY A O 1
ATOM 797 N N . MET A 1 105 ? 7.310 -3.346 3.368 1.00 95.75 105 MET A N 1
ATOM 798 C CA . MET A 1 105 ? 6.825 -4.539 4.064 1.00 95.75 105 MET A CA 1
ATOM 799 C C . MET A 1 105 ? 7.971 -5.448 4.507 1.00 95.75 105 MET A C 1
ATOM 801 O O . MET A 1 105 ? 8.901 -5.751 3.751 1.00 95.75 105 MET A O 1
ATOM 805 N N . ARG A 1 106 ? 7.882 -5.930 5.748 1.00 95.25 106 ARG A N 1
ATOM 806 C CA . ARG A 1 106 ? 8.773 -6.969 6.271 1.00 95.25 106 ARG A CA 1
ATOM 807 C C . ARG A 1 106 ? 8.387 -8.335 5.712 1.00 95.25 106 ARG A C 1
ATOM 809 O O . ARG A 1 106 ? 7.221 -8.604 5.438 1.00 95.25 106 ARG A O 1
ATOM 816 N N . TRP A 1 107 ? 9.383 -9.204 5.594 1.00 95.81 107 TRP A N 1
ATOM 817 C CA . TRP A 1 107 ? 9.228 -10.603 5.230 1.00 95.81 107 TRP A CA 1
ATOM 818 C C . TRP A 1 107 ? 8.252 -11.298 6.195 1.00 95.81 107 TRP A C 1
ATOM 820 O O . TRP A 1 107 ? 8.540 -11.361 7.395 1.00 95.81 107 TRP A O 1
ATOM 830 N N . PRO A 1 108 ? 7.123 -11.841 5.706 1.00 93.12 108 PRO A N 1
ATOM 831 C CA . PRO A 1 108 ? 6.072 -12.378 6.570 1.00 93.12 108 PRO A CA 1
ATOM 832 C C . PRO A 1 108 ? 6.381 -13.769 7.144 1.00 93.12 108 PRO A C 1
ATOM 834 O O . PRO A 1 108 ? 5.644 -14.261 8.003 1.00 93.12 108 PRO A O 1
ATOM 837 N N . GLY A 1 109 ? 7.448 -14.432 6.683 1.00 89.62 109 GLY A N 1
ATOM 838 C CA . GLY A 1 109 ? 7.745 -15.808 7.075 1.00 89.62 109 GLY A CA 1
ATOM 839 C C . GLY A 1 109 ? 6.610 -16.749 6.677 1.00 89.62 109 GLY A C 1
ATOM 840 O O . GLY A 1 109 ? 6.171 -16.743 5.534 1.00 89.62 109 GLY A O 1
ATOM 841 N N . LYS A 1 110 ? 6.125 -17.548 7.633 1.00 87.06 110 LYS A N 1
ATOM 842 C CA . LYS A 1 110 ? 4.965 -18.442 7.456 1.00 87.06 110 LYS A CA 1
ATOM 843 C C . LYS A 1 110 ? 3.657 -17.846 8.004 1.00 87.06 110 LYS A C 1
ATOM 845 O O . LYS A 1 110 ? 2.667 -18.557 8.114 1.00 87.06 110 LYS A O 1
ATOM 850 N N . GLY A 1 111 ? 3.660 -16.572 8.409 1.00 84.75 111 GLY A N 1
ATOM 851 C CA . GLY A 1 111 ? 2.559 -15.965 9.169 1.00 84.75 111 GLY A CA 1
ATOM 852 C C . GLY A 1 111 ? 1.357 -15.514 8.335 1.00 84.75 111 GLY A C 1
ATOM 853 O O . GLY A 1 111 ? 0.297 -15.250 8.897 1.00 84.75 111 GLY A O 1
ATOM 854 N N . ARG A 1 112 ? 1.512 -15.398 7.012 1.00 93.31 112 ARG A N 1
ATOM 855 C CA . ARG A 1 112 ? 0.435 -15.077 6.066 1.00 93.31 112 ARG A CA 1
ATOM 856 C C . ARG A 1 112 ? 0.802 -15.520 4.655 1.00 93.31 112 ARG A C 1
ATOM 858 O O . ARG A 1 112 ? 1.974 -15.748 4.366 1.00 93.31 112 ARG A O 1
ATOM 865 N N . GLN A 1 113 ? -0.198 -15.570 3.779 1.00 95.50 113 GLN A N 1
ATOM 866 C CA . GLN A 1 113 ? 0.024 -15.652 2.338 1.00 95.50 113 GLN A CA 1
ATOM 867 C C . GLN A 1 113 ? 0.930 -14.502 1.877 1.00 95.50 113 GLN A C 1
ATOM 869 O O . GLN A 1 113 ? 0.824 -13.375 2.383 1.00 95.50 113 GLN A O 1
ATOM 874 N N . THR A 1 114 ? 1.831 -14.800 0.939 1.00 97.25 114 THR A N 1
ATOM 875 C CA . THR A 1 114 ? 2.767 -13.817 0.403 1.00 97.25 114 THR A CA 1
ATOM 876 C C . THR A 1 114 ? 3.145 -14.086 -1.048 1.00 97.25 114 THR A C 1
ATOM 878 O O . THR A 1 114 ? 3.208 -15.242 -1.459 1.00 97.25 114 THR A O 1
ATOM 881 N N . THR A 1 115 ? 3.398 -13.017 -1.804 1.00 97.75 115 THR A N 1
ATOM 882 C CA . THR A 1 115 ? 4.062 -13.068 -3.123 1.00 97.75 115 THR A CA 1
ATOM 883 C C . THR A 1 115 ? 5.569 -12.814 -3.021 1.00 97.75 115 THR A C 1
ATOM 885 O O . THR A 1 115 ? 6.285 -12.914 -4.015 1.00 97.75 115 THR A O 1
ATOM 888 N N . ALA A 1 116 ? 6.070 -12.461 -1.833 1.00 97.56 116 ALA A N 1
ATOM 889 C CA . ALA A 1 116 ? 7.484 -12.209 -1.632 1.00 97.56 116 ALA A CA 1
ATOM 890 C C . ALA A 1 116 ? 8.284 -13.488 -1.905 1.00 97.56 116 ALA A C 1
ATOM 892 O O . ALA A 1 116 ? 7.974 -14.559 -1.382 1.00 97.56 116 ALA A O 1
ATOM 893 N N . VAL A 1 117 ? 9.355 -13.365 -2.683 1.00 97.56 117 VAL A N 1
ATOM 894 C CA . VAL A 1 117 ? 10.190 -14.502 -3.095 1.00 97.56 117 VAL A CA 1
ATOM 895 C C . VAL A 1 117 ? 11.360 -14.748 -2.156 1.00 97.56 117 VAL A C 1
ATOM 897 O O . VAL A 1 117 ? 11.875 -15.861 -2.080 1.00 97.56 117 VAL A O 1
ATOM 900 N N . ALA A 1 118 ? 11.793 -13.719 -1.426 1.00 96.75 118 ALA A N 1
ATOM 901 C CA . ALA A 1 118 ? 12.906 -13.836 -0.500 1.00 96.75 118 ALA A CA 1
ATOM 902 C C . ALA A 1 118 ? 12.869 -12.795 0.622 1.00 96.75 118 ALA A C 1
ATOM 904 O O . ALA A 1 118 ? 12.227 -11.743 0.544 1.00 96.75 118 ALA A O 1
ATOM 905 N N . LYS A 1 119 ? 13.640 -13.094 1.669 1.00 96.94 119 LYS A N 1
ATOM 906 C CA . LYS A 1 119 ? 13.960 -12.181 2.762 1.00 96.94 119 LYS A CA 1
ATOM 907 C C . LYS A 1 119 ? 15.229 -11.398 2.418 1.00 96.94 119 LYS A C 1
ATOM 909 O O . LYS A 1 119 ? 16.299 -11.984 2.286 1.00 96.94 119 LYS A O 1
ATOM 914 N N . GLY A 1 120 ? 15.115 -10.080 2.313 1.00 93.38 120 GLY A N 1
ATOM 915 C CA . GLY A 1 120 ? 16.227 -9.168 2.075 1.00 93.38 120 GLY A CA 1
ATOM 916 C C . GLY A 1 120 ? 16.877 -8.628 3.349 1.00 93.38 120 GLY A C 1
ATOM 917 O O . GLY A 1 120 ? 16.639 -9.092 4.470 1.00 93.38 120 GLY A O 1
ATOM 918 N N . HIS A 1 121 ? 17.706 -7.598 3.162 1.00 91.19 121 HIS A N 1
ATOM 919 C CA . HIS A 1 121 ? 18.380 -6.892 4.255 1.00 91.19 121 HIS A CA 1
ATOM 920 C C . HIS A 1 121 ? 17.370 -6.351 5.280 1.00 91.19 121 HIS A C 1
ATOM 922 O O . HIS A 1 121 ? 16.275 -5.929 4.912 1.00 91.19 121 HIS A O 1
ATOM 928 N N . ASN A 1 122 ? 17.717 -6.399 6.571 1.00 91.12 122 ASN A N 1
ATOM 929 C CA . ASN A 1 122 ? 16.832 -6.061 7.693 1.00 91.12 122 ASN A CA 1
ATOM 930 C C . ASN A 1 122 ? 15.471 -6.775 7.668 1.00 91.12 122 ASN A C 1
ATOM 932 O O . ASN A 1 122 ? 14.503 -6.296 8.247 1.00 91.12 122 ASN A O 1
ATOM 936 N N . SER A 1 123 ? 15.367 -7.941 7.031 1.00 94.38 123 SER A N 1
ATOM 937 C CA . SER A 1 123 ? 14.099 -8.663 6.897 1.00 94.38 123 SER A CA 1
ATOM 938 C C . SER A 1 123 ? 13.039 -7.934 6.065 1.00 94.38 123 SER A C 1
ATOM 940 O O . SER A 1 123 ? 11.862 -8.213 6.253 1.00 94.38 123 SER A O 1
ATOM 942 N N . TYR A 1 124 ? 13.400 -7.013 5.168 1.00 96.31 124 TYR A N 1
ATOM 943 C CA . TYR A 1 124 ? 12.446 -6.496 4.179 1.00 96.31 124 TYR A CA 1
ATOM 944 C C . TYR A 1 124 ? 12.131 -7.563 3.127 1.00 96.31 124 TYR A C 1
ATOM 946 O O . TYR A 1 124 ? 13.001 -8.352 2.762 1.00 96.31 124 TYR A O 1
ATOM 954 N N . ALA A 1 125 ? 10.885 -7.618 2.665 1.00 97.62 125 ALA A N 1
ATOM 955 C CA . ALA A 1 125 ? 10.474 -8.539 1.611 1.00 97.62 125 ALA A CA 1
ATOM 956 C C . ALA A 1 125 ? 11.113 -8.167 0.260 1.00 97.62 125 ALA A C 1
ATOM 958 O O . ALA A 1 125 ? 11.305 -6.981 -0.022 1.00 97.62 125 ALA A O 1
ATOM 959 N N . ILE A 1 126 ? 11.435 -9.182 -0.546 1.00 98.06 126 ILE A N 1
ATOM 960 C CA . ILE A 1 126 ? 11.884 -9.056 -1.937 1.00 98.06 126 ILE A CA 1
ATOM 961 C C . ILE A 1 126 ? 10.796 -9.596 -2.857 1.00 98.06 126 ILE A C 1
ATOM 963 O O . ILE A 1 126 ? 10.282 -10.689 -2.620 1.00 98.06 126 ILE A O 1
ATOM 967 N N . PHE A 1 127 ? 10.492 -8.845 -3.910 1.00 97.75 127 PHE A N 1
ATOM 968 C CA . PHE A 1 127 ? 9.482 -9.164 -4.912 1.00 97.75 127 PHE A CA 1
ATOM 969 C C . PHE A 1 127 ? 10.102 -9.219 -6.312 1.00 97.75 127 PHE A C 1
ATOM 971 O O . PHE A 1 127 ? 11.051 -8.480 -6.594 1.00 97.75 127 PHE A O 1
ATOM 978 N N . ASN A 1 128 ? 9.558 -10.061 -7.199 1.00 96.25 128 ASN A N 1
ATOM 979 C CA . ASN A 1 128 ? 10.041 -10.127 -8.582 1.00 96.25 128 ASN A CA 1
ATOM 980 C C . ASN A 1 128 ? 9.701 -8.843 -9.343 1.00 96.25 128 ASN A C 1
ATOM 982 O O . ASN A 1 128 ? 10.518 -8.359 -10.120 1.00 96.25 128 ASN A O 1
ATOM 986 N N . HIS A 1 129 ? 8.522 -8.271 -9.089 1.00 96.06 129 HIS A N 1
ATOM 987 C CA . HIS A 1 129 ? 8.085 -7.011 -9.684 1.00 96.06 129 HIS A CA 1
ATOM 988 C C . HIS A 1 129 ? 7.237 -6.171 -8.727 1.00 96.06 129 HIS A C 1
ATOM 990 O O . HIS A 1 129 ? 6.760 -6.634 -7.693 1.00 96.06 129 HIS A O 1
ATOM 996 N N . TRP A 1 130 ? 7.018 -4.905 -9.082 1.00 96.31 130 TRP A N 1
ATOM 997 C CA . TRP A 1 130 ? 6.282 -3.953 -8.244 1.00 96.31 130 TRP A CA 1
ATOM 998 C C . TRP A 1 130 ? 4.830 -4.383 -7.966 1.00 96.31 130 TRP A C 1
ATOM 1000 O O . TRP A 1 130 ? 4.298 -4.101 -6.892 1.00 96.31 130 TRP A O 1
ATOM 1010 N N . HIS A 1 131 ? 4.188 -5.087 -8.909 1.00 97.44 131 HIS A N 1
ATOM 1011 C CA . HIS A 1 131 ? 2.810 -5.569 -8.741 1.00 97.44 131 HIS A CA 1
ATOM 1012 C C . HIS A 1 131 ? 2.704 -6.702 -7.709 1.00 97.44 131 HIS A C 1
ATOM 1014 O O . HIS A 1 131 ? 1.722 -6.750 -6.972 1.00 97.44 131 HIS A O 1
ATOM 1020 N N . ASP A 1 132 ? 3.752 -7.519 -7.534 1.00 97.88 132 ASP A N 1
ATOM 1021 C CA . ASP A 1 132 ? 3.783 -8.539 -6.480 1.00 97.88 132 ASP A CA 1
ATOM 1022 C C . ASP A 1 132 ? 3.701 -7.878 -5.106 1.00 97.88 132 ASP A C 1
ATOM 1024 O O . ASP A 1 132 ? 2.928 -8.322 -4.263 1.00 97.88 132 ASP A O 1
ATOM 1028 N N . CYS A 1 133 ? 4.436 -6.782 -4.889 1.00 97.94 133 CYS A N 1
ATOM 1029 C CA . CYS A 1 133 ? 4.363 -6.010 -3.648 1.00 97.94 133 CYS A CA 1
ATOM 1030 C C . CYS A 1 133 ? 2.953 -5.450 -3.400 1.00 97.94 133 CYS A C 1
ATOM 1032 O O . CYS A 1 133 ? 2.500 -5.402 -2.256 1.00 97.94 133 CYS A O 1
ATOM 1034 N N . MET A 1 134 ? 2.250 -5.018 -4.449 1.00 98.25 134 MET A N 1
ATOM 1035 C CA . MET A 1 134 ? 0.871 -4.529 -4.338 1.00 98.25 134 MET A CA 1
ATOM 1036 C C . MET A 1 134 ? -0.086 -5.652 -3.918 1.00 98.25 134 MET A C 1
ATOM 1038 O O . MET A 1 134 ? -0.888 -5.472 -3.000 1.00 98.25 134 MET A O 1
ATOM 1042 N N . LEU A 1 135 ? 0.030 -6.826 -4.542 1.00 97.94 135 LEU A N 1
ATOM 1043 C CA . LEU A 1 135 ? -0.770 -7.996 -4.188 1.00 97.94 135 LEU A CA 1
ATOM 1044 C C . LEU A 1 135 ? -0.434 -8.514 -2.778 1.00 97.94 135 LEU A C 1
ATOM 1046 O O . LEU A 1 135 ? -1.323 -8.874 -2.009 1.00 97.94 135 LEU A O 1
ATOM 1050 N N . ASP A 1 136 ? 0.837 -8.475 -2.384 1.00 98.31 136 ASP A N 1
ATOM 1051 C CA . ASP A 1 136 ? 1.262 -8.839 -1.032 1.00 98.31 136 ASP A CA 1
ATOM 1052 C C . ASP A 1 136 ? 0.668 -7.910 0.032 1.00 98.31 136 ASP A C 1
ATOM 1054 O O . ASP A 1 136 ? 0.238 -8.359 1.099 1.00 98.31 136 ASP A O 1
ATOM 1058 N N . PHE A 1 137 ? 0.591 -6.613 -0.282 1.00 98.38 137 PHE A N 1
ATOM 1059 C CA . PHE A 1 137 ? -0.057 -5.633 0.577 1.00 98.38 137 PHE A CA 1
ATOM 1060 C C . PHE A 1 137 ? -1.555 -5.913 0.706 1.00 98.38 137 PHE A C 1
ATOM 1062 O O . PHE A 1 137 ? -2.096 -5.790 1.805 1.00 98.38 137 PHE A O 1
ATOM 1069 N N . LYS A 1 138 ? -2.221 -6.363 -0.367 1.00 98.06 138 LYS A N 1
ATOM 1070 C CA . LYS A 1 138 ? -3.619 -6.813 -0.302 1.00 98.06 138 LYS A CA 1
ATOM 1071 C C . LYS A 1 138 ? -3.793 -7.966 0.693 1.00 98.06 138 LYS A C 1
ATOM 1073 O O . LYS A 1 138 ? -4.668 -7.897 1.554 1.00 98.06 138 LYS A O 1
ATOM 1078 N N . PHE A 1 139 ? -2.922 -8.976 0.663 1.00 97.81 139 PHE A N 1
ATOM 1079 C CA . PHE A 1 139 ? -2.974 -10.064 1.649 1.00 97.81 139 PHE A CA 1
ATOM 1080 C C . PHE A 1 139 ? -2.772 -9.566 3.083 1.00 97.81 139 PHE A C 1
ATOM 1082 O O . PHE A 1 139 ? -3.433 -10.039 4.009 1.00 97.81 139 PHE A O 1
ATOM 1089 N N . TYR A 1 140 ? -1.868 -8.606 3.285 1.00 97.56 140 TYR A N 1
ATOM 1090 C CA . TYR A 1 140 ? -1.655 -7.995 4.592 1.00 97.56 140 TYR A CA 1
ATOM 1091 C C . TYR A 1 140 ? -2.882 -7.202 5.072 1.00 97.56 140 TYR A C 1
ATOM 1093 O O . TYR A 1 140 ? -3.328 -7.406 6.206 1.00 97.56 140 TYR A O 1
ATOM 1101 N N . ILE A 1 141 ? -3.443 -6.326 4.232 1.00 97.81 141 ILE A N 1
ATOM 1102 C CA . ILE A 1 141 ? -4.530 -5.432 4.643 1.00 97.81 141 ILE A CA 1
ATOM 1103 C C . ILE A 1 141 ? -5.827 -6.197 4.913 1.00 97.81 141 ILE A C 1
ATOM 1105 O O . ILE A 1 141 ? -6.519 -5.867 5.871 1.00 97.81 141 ILE A O 1
ATOM 1109 N N . ASP A 1 142 ? -6.092 -7.288 4.189 1.00 97.31 142 ASP A N 1
ATOM 1110 C CA . ASP A 1 142 ? -7.233 -8.172 4.460 1.00 97.31 142 ASP A CA 1
ATOM 1111 C C . ASP A 1 142 ? -7.162 -8.793 5.862 1.00 97.31 142 ASP A C 1
ATOM 1113 O O . ASP A 1 142 ? -8.177 -8.972 6.539 1.00 97.31 142 ASP A O 1
ATOM 1117 N N . ILE A 1 143 ? -5.955 -9.124 6.333 1.00 97.19 143 ILE A N 1
ATOM 1118 C CA . ILE A 1 143 ? -5.750 -9.622 7.698 1.00 97.19 143 ILE A CA 1
ATOM 1119 C C . ILE A 1 143 ? -5.937 -8.487 8.706 1.00 97.19 143 ILE A C 1
ATOM 1121 O O . ILE A 1 143 ? -6.523 -8.712 9.766 1.00 97.19 143 ILE A O 1
ATOM 1125 N N . MET A 1 144 ? -5.445 -7.281 8.410 1.00 97.69 144 MET A N 1
ATOM 1126 C CA . MET A 1 144 ? -5.618 -6.132 9.305 1.00 97.69 144 MET A CA 1
ATOM 1127 C C . MET A 1 144 ? -7.087 -5.750 9.447 1.00 97.69 144 MET A C 1
ATOM 1129 O O . MET A 1 144 ? -7.542 -5.528 10.562 1.00 97.69 144 MET A O 1
ATOM 1133 N N . GLU A 1 145 ? -7.844 -5.750 8.356 1.00 97.94 145 GLU A N 1
ATOM 1134 C CA . GLU A 1 145 ? -9.279 -5.490 8.371 1.00 97.94 145 GLU A CA 1
ATOM 1135 C C . GLU A 1 145 ? -10.025 -6.523 9.223 1.00 97.94 145 GLU A C 1
ATOM 1137 O O . GLU A 1 145 ? -10.789 -6.153 10.113 1.00 97.94 145 GLU A O 1
ATOM 1142 N N . LYS A 1 146 ? -9.723 -7.818 9.062 1.00 97.75 146 LYS A N 1
ATOM 1143 C CA . LYS A 1 146 ? -10.284 -8.870 9.930 1.00 97.75 146 LYS A CA 1
ATOM 1144 C C . LYS A 1 146 ? -9.966 -8.624 11.404 1.00 97.75 146 LYS A C 1
ATOM 1146 O O . LYS A 1 146 ? -10.858 -8.703 12.244 1.00 97.75 146 LYS A O 1
ATOM 1151 N N . LYS A 1 147 ? -8.713 -8.286 11.728 1.00 98.00 147 LYS A N 1
ATOM 1152 C CA . LYS A 1 147 ? -8.303 -7.968 13.106 1.00 98.00 147 LYS A CA 1
ATOM 1153 C C . LYS A 1 147 ? -9.007 -6.722 13.648 1.00 98.00 147 LYS A C 1
ATOM 1155 O O . LYS A 1 147 ? -9.349 -6.699 14.829 1.00 98.00 147 LYS A O 1
ATOM 1160 N N . TYR A 1 148 ? -9.230 -5.712 12.809 1.00 98.56 148 TYR A N 1
ATOM 1161 C CA . TYR A 1 148 ? -9.985 -4.516 13.169 1.00 98.56 148 TYR A CA 1
ATOM 1162 C C . TYR A 1 148 ? -11.419 -4.895 13.549 1.00 98.56 148 TYR A C 1
ATOM 1164 O O . TYR A 1 148 ? -11.872 -4.550 14.638 1.00 98.56 148 TYR A O 1
ATOM 1172 N N . VAL A 1 149 ? -12.098 -5.679 12.705 1.00 98.50 149 VAL A N 1
ATOM 1173 C CA . VAL A 1 149 ? -13.469 -6.150 12.955 1.00 98.50 149 VAL A CA 1
ATOM 1174 C C . VAL A 1 149 ? -13.546 -6.968 14.240 1.00 98.50 149 VAL A C 1
ATOM 1176 O O . VAL A 1 149 ? -14.424 -6.724 15.062 1.00 98.50 149 VAL A O 1
ATOM 1179 N N . THR A 1 150 ? -12.604 -7.888 14.471 1.00 98.31 150 THR A N 1
ATOM 1180 C CA . THR A 1 150 ? -12.546 -8.660 15.723 1.00 98.31 150 THR A CA 1
ATOM 1181 C C . THR A 1 150 ? -12.395 -7.763 16.951 1.00 98.31 150 THR A C 1
ATOM 1183 O O . THR A 1 150 ? -12.996 -8.042 17.983 1.00 98.31 150 THR A O 1
ATOM 1186 N N . LYS A 1 151 ? -11.599 -6.692 16.862 1.00 98.19 151 LYS A N 1
ATOM 1187 C CA . LYS A 1 151 ? -11.332 -5.803 17.999 1.00 98.19 151 LYS A CA 1
ATOM 1188 C C . LYS A 1 151 ? -12.466 -4.814 18.270 1.00 98.19 151 LYS A C 1
ATOM 1190 O O . LYS A 1 151 ? -12.751 -4.539 19.431 1.00 98.19 151 LYS A O 1
ATOM 1195 N N . TYR A 1 152 ? -13.057 -4.244 17.223 1.00 98.12 152 TYR A N 1
ATOM 1196 C CA . TYR A 1 152 ? -13.995 -3.122 17.337 1.00 98.12 152 TYR A CA 1
ATOM 1197 C C . TYR A 1 152 ? -15.451 -3.491 17.036 1.00 98.12 152 TYR A C 1
ATOM 1199 O O . TYR A 1 152 ? -16.329 -2.656 17.223 1.00 98.12 152 TYR A O 1
ATOM 1207 N N . GLY A 1 153 ? -15.729 -4.706 16.554 1.00 98.31 153 GLY A N 1
ATOM 1208 C CA . GLY A 1 153 ? -17.084 -5.156 16.222 1.00 98.31 153 GLY A CA 1
ATOM 1209 C C . GLY A 1 153 ? -17.719 -4.445 15.020 1.00 98.31 153 GLY A C 1
ATOM 1210 O O . GLY A 1 153 ? -18.909 -4.619 14.776 1.00 98.31 153 GLY A O 1
ATOM 1211 N N . LYS A 1 154 ? -16.949 -3.652 14.265 1.00 98.00 154 LYS A N 1
ATOM 1212 C CA . LYS A 1 154 ? -17.400 -2.916 13.075 1.00 98.00 154 LYS A CA 1
ATOM 1213 C C . LYS A 1 154 ? -16.370 -2.986 11.955 1.00 98.00 154 LYS A C 1
ATOM 1215 O O . LYS A 1 154 ? -15.189 -3.225 12.210 1.00 98.00 154 LYS A O 1
ATOM 1220 N N . GLN A 1 155 ? -16.812 -2.739 10.725 1.00 97.56 155 GLN A N 1
ATOM 1221 C CA . GLN A 1 155 ? -15.900 -2.565 9.598 1.00 97.56 155 GLN A CA 1
ATOM 1222 C C . GLN A 1 155 ? -15.141 -1.235 9.729 1.00 97.56 155 GLN A C 1
ATOM 1224 O O . GLN A 1 155 ? -15.723 -0.245 10.183 1.00 97.56 155 GLN A O 1
ATOM 1229 N N . PRO A 1 156 ? -13.855 -1.186 9.350 1.00 97.31 156 PRO A N 1
ATOM 1230 C CA . PRO A 1 156 ? -13.165 0.080 9.168 1.00 97.31 156 PRO A CA 1
ATOM 1231 C C . PRO A 1 156 ? -13.721 0.797 7.927 1.00 97.31 156 PRO A C 1
ATOM 1233 O O . PRO A 1 156 ? -13.840 0.209 6.845 1.00 97.31 156 PRO A O 1
ATOM 1236 N N . GLU A 1 157 ? -14.063 2.070 8.097 1.00 96.69 157 GLU A N 1
ATOM 1237 C CA . GLU A 1 157 ? -14.774 2.880 7.098 1.00 96.69 157 GLU A CA 1
ATOM 1238 C C . GLU A 1 157 ? -13.847 3.830 6.341 1.00 96.69 157 GLU A C 1
ATOM 1240 O O . GLU A 1 157 ? -14.154 4.231 5.221 1.00 96.69 157 GLU A O 1
ATOM 1245 N N . THR A 1 158 ? -12.705 4.186 6.935 1.00 98.12 158 THR A N 1
ATOM 1246 C CA . THR A 1 158 ? -11.774 5.165 6.362 1.00 98.12 158 THR A CA 1
ATOM 1247 C C . THR A 1 158 ? -10.333 4.679 6.402 1.00 98.12 158 THR A C 1
ATOM 1249 O O . THR A 1 158 ? -9.938 3.877 7.255 1.00 98.12 158 THR A O 1
ATOM 1252 N N . GLU A 1 159 ? -9.501 5.222 5.514 1.00 98.31 159 GLU A N 1
ATOM 1253 C CA . GLU A 1 159 ? -8.057 4.988 5.533 1.00 98.31 159 GLU A CA 1
ATOM 1254 C C . GLU A 1 159 ? -7.437 5.447 6.856 1.00 98.31 159 GLU A C 1
ATOM 1256 O O . GLU A 1 159 ? -6.525 4.797 7.359 1.00 98.31 159 GLU A O 1
ATOM 1261 N N . LEU A 1 160 ? -7.959 6.521 7.459 1.00 98.00 160 LEU A N 1
ATOM 1262 C CA . LEU A 1 160 ? -7.480 7.032 8.742 1.00 98.00 160 LEU A CA 1
ATOM 1263 C C . LEU A 1 160 ? -7.697 6.030 9.884 1.00 98.00 160 LEU A C 1
ATOM 1265 O O . LEU A 1 160 ? -6.812 5.862 10.726 1.00 98.00 160 LEU A O 1
ATOM 1269 N N . GLU A 1 161 ? -8.843 5.345 9.922 1.00 98.19 161 GLU A N 1
ATOM 1270 C CA . GLU A 1 161 ? -9.090 4.283 10.905 1.00 98.19 161 GLU A CA 1
ATOM 1271 C C . GLU A 1 161 ? -8.081 3.144 10.760 1.00 98.19 161 GLU A C 1
ATOM 1273 O O . GLU A 1 161 ? -7.513 2.695 11.759 1.00 98.19 161 GLU A O 1
ATOM 1278 N N . MET A 1 162 ? -7.799 2.729 9.522 1.00 98.31 162 MET A N 1
ATOM 1279 C CA . MET A 1 162 ? -6.804 1.691 9.259 1.00 98.31 162 MET A CA 1
ATOM 1280 C C . MET A 1 162 ? -5.383 2.139 9.590 1.00 98.31 162 MET A C 1
ATOM 1282 O O . MET A 1 162 ? -4.656 1.379 10.222 1.00 98.31 162 MET A O 1
ATOM 1286 N N . ILE A 1 163 ? -4.990 3.373 9.265 1.00 97.94 163 ILE A N 1
ATOM 1287 C CA . ILE A 1 163 ? -3.682 3.931 9.650 1.00 97.94 163 ILE A CA 1
ATOM 1288 C C . ILE A 1 163 ? -3.525 3.930 11.170 1.00 97.94 163 ILE A C 1
ATOM 1290 O O . ILE A 1 163 ? -2.495 3.498 11.686 1.00 97.94 163 ILE A O 1
ATOM 1294 N N . ASN A 1 164 ? -4.550 4.377 11.900 1.00 97.62 164 ASN A N 1
ATOM 1295 C CA . ASN A 1 164 ? -4.536 4.368 13.362 1.00 97.62 164 ASN A CA 1
ATOM 1296 C C . ASN A 1 164 ? -4.413 2.953 13.927 1.00 97.62 164 ASN A C 1
ATOM 1298 O O . ASN A 1 164 ? -3.712 2.751 14.915 1.00 97.62 164 ASN A O 1
ATOM 1302 N N . PHE A 1 165 ? -5.079 1.981 13.307 1.00 98.00 165 PHE A N 1
ATOM 1303 C CA . PHE A 1 165 ? -5.014 0.587 13.727 1.00 98.00 165 PHE A CA 1
ATOM 1304 C C . PHE A 1 165 ? -3.671 -0.079 13.399 1.00 98.00 165 PHE A C 1
ATOM 1306 O O . PHE A 1 165 ? -3.182 -0.913 14.161 1.00 98.00 165 PHE A O 1
ATOM 1313 N N . MET A 1 166 ? -3.060 0.303 12.279 1.00 97.06 166 MET A N 1
ATOM 1314 C CA . MET A 1 166 ? -1.760 -0.189 11.833 1.00 97.06 166 MET A CA 1
ATOM 1315 C C . MET A 1 166 ? -0.592 0.450 12.593 1.00 97.06 166 MET A C 1
ATOM 1317 O O . MET A 1 166 ? 0.469 -0.170 12.687 1.00 97.06 166 MET A O 1
ATOM 1321 N N . LEU A 1 167 ? -0.763 1.646 13.164 1.00 96.25 167 LEU A N 1
ATOM 1322 C CA . LEU A 1 167 ? 0.264 2.307 13.972 1.00 96.25 167 LEU A CA 1
ATOM 1323 C C . LEU A 1 167 ? 0.749 1.383 15.104 1.00 96.25 167 LEU A C 1
ATOM 1325 O O . LEU A 1 167 ? -0.039 0.762 15.814 1.00 96.25 167 LEU A O 1
ATOM 1329 N N . GLY A 1 168 ? 2.066 1.265 15.254 1.00 91.62 168 GLY A N 1
ATOM 1330 C CA . GLY A 1 168 ? 2.707 0.359 16.212 1.00 91.62 168 GLY A CA 1
ATOM 1331 C C . GLY A 1 168 ? 2.943 -1.056 15.680 1.00 91.62 168 GLY A C 1
ATOM 1332 O O . GLY A 1 168 ? 3.959 -1.655 16.018 1.00 91.62 168 GLY A O 1
ATOM 1333 N N . SER A 1 169 ? 2.061 -1.581 14.823 1.00 92.00 169 SER A N 1
ATOM 1334 C CA . SER A 1 169 ? 2.220 -2.925 14.240 1.00 92.00 169 SER A CA 1
ATOM 1335 C C . SER A 1 169 ? 2.890 -2.917 12.864 1.00 92.00 169 S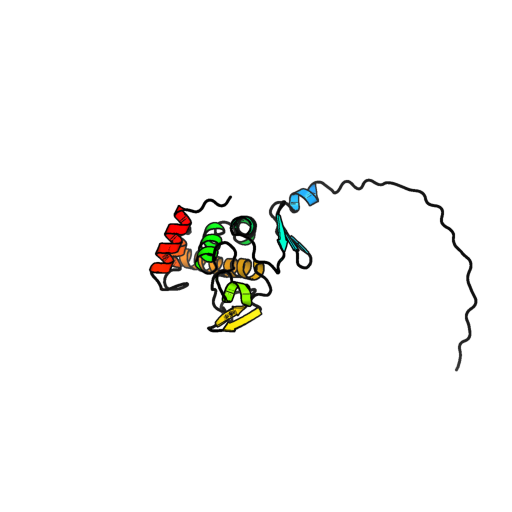ER A C 1
ATOM 1337 O O . SER A 1 169 ? 3.667 -3.819 12.556 1.00 92.00 169 SER A O 1
ATOM 1339 N N . TYR A 1 170 ? 2.608 -1.898 12.052 1.00 94.69 170 TYR A N 1
ATOM 1340 C CA . TYR A 1 170 ? 3.229 -1.677 10.749 1.00 94.69 170 TYR A CA 1
ATOM 1341 C C . TYR A 1 170 ? 4.463 -0.786 10.876 1.00 94.69 170 TYR A C 1
ATOM 1343 O O . TYR A 1 170 ? 5.566 -1.164 10.488 1.00 94.69 170 TYR A O 1
ATOM 1351 N N . ASN A 1 171 ? 4.270 0.386 11.481 1.00 94.50 171 ASN A N 1
ATOM 1352 C CA . ASN A 1 171 ? 5.306 1.371 11.738 1.00 94.50 171 ASN A CA 1
ATOM 1353 C C . ASN A 1 171 ? 5.033 2.009 13.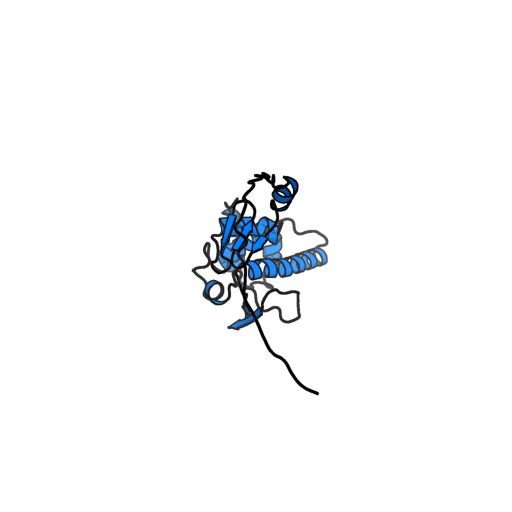113 1.00 94.50 171 ASN A C 1
ATOM 1355 O O . ASN A 1 171 ? 3.897 2.417 13.365 1.00 94.50 171 ASN A O 1
ATOM 1359 N N . PRO A 1 172 ? 6.007 2.051 14.041 1.00 94.31 172 PRO A N 1
ATOM 1360 C CA . PRO A 1 172 ? 5.785 2.568 15.391 1.00 94.31 172 PRO A CA 1
ATOM 1361 C C . PRO A 1 172 ? 5.910 4.093 15.505 1.00 94.31 172 PRO A C 1
ATOM 1363 O O . PRO A 1 172 ? 5.593 4.649 16.555 1.00 94.31 172 PRO A O 1
ATOM 1366 N N . TYR A 1 173 ? 6.391 4.786 14.471 1.00 95.75 173 TYR A N 1
ATOM 1367 C CA . TYR A 1 173 ? 6.738 6.199 14.575 1.00 95.75 173 TYR A CA 1
ATOM 1368 C C . TYR A 1 173 ? 5.519 7.105 14.362 1.00 95.75 173 TYR A C 1
ATOM 1370 O O . TYR A 1 173 ? 4.825 7.021 13.354 1.00 95.75 173 TYR A O 1
ATOM 1378 N N . GLY A 1 174 ? 5.282 8.047 15.281 1.00 95.31 174 GLY A N 1
ATOM 1379 C CA . GLY A 1 174 ? 4.182 9.016 15.150 1.00 95.31 174 GLY A CA 1
ATOM 1380 C C . GLY A 1 174 ? 4.308 9.933 13.924 1.00 95.31 174 GLY A C 1
ATOM 1381 O O . GLY A 1 174 ? 3.297 10.354 13.364 1.00 95.31 174 GLY A O 1
ATOM 1382 N N . VAL A 1 175 ? 5.544 10.185 13.481 1.00 96.06 175 VAL A N 1
ATOM 1383 C CA . VAL A 1 175 ? 5.866 10.915 12.243 1.00 96.06 175 VAL A CA 1
ATOM 1384 C C . VAL A 1 175 ? 5.237 10.242 11.023 1.00 96.06 175 VAL A C 1
ATOM 1386 O O . VAL A 1 175 ? 4.546 10.913 10.268 1.00 96.06 175 VAL A O 1
ATOM 1389 N N . TRP A 1 176 ? 5.349 8.915 10.914 1.00 96.94 176 TRP A N 1
ATOM 1390 C CA . TRP A 1 176 ? 4.752 8.143 9.822 1.00 96.94 176 TRP A CA 1
ATOM 1391 C C . TRP A 1 176 ? 3.240 8.367 9.727 1.00 96.94 176 TRP A C 1
ATOM 1393 O O . TRP A 1 176 ? 2.713 8.698 8.670 1.00 96.94 176 TRP A O 1
ATOM 1403 N N . LYS A 1 177 ? 2.522 8.284 10.857 1.00 97.25 177 LYS A N 1
ATOM 1404 C CA . LYS A 1 177 ? 1.080 8.574 10.873 1.00 97.25 177 LYS A CA 1
ATOM 1405 C C . LYS A 1 177 ? 0.795 10.005 10.418 1.00 97.25 177 LYS A C 1
ATOM 1407 O O . LYS A 1 177 ? -0.114 10.206 9.620 1.00 97.25 177 LYS A O 1
ATOM 1412 N N . ARG A 1 178 ? 1.514 10.996 10.953 1.00 97.75 178 ARG A N 1
ATOM 1413 C CA . ARG A 1 178 ? 1.307 12.410 10.603 1.00 97.75 178 ARG A CA 1
ATOM 1414 C C . ARG A 1 178 ? 1.467 12.630 9.097 1.00 97.75 178 ARG A C 1
ATOM 1416 O O . ARG A 1 178 ? 0.622 13.292 8.498 1.00 97.75 178 ARG A O 1
ATOM 1423 N N . ASP A 1 179 ? 2.504 12.053 8.506 1.00 97.69 179 ASP A N 1
ATOM 1424 C CA . ASP A 1 179 ? 2.836 12.256 7.099 1.00 97.69 179 ASP A CA 1
ATOM 1425 C C . ASP A 1 179 ? 1.820 11.534 6.191 1.00 97.69 179 ASP A C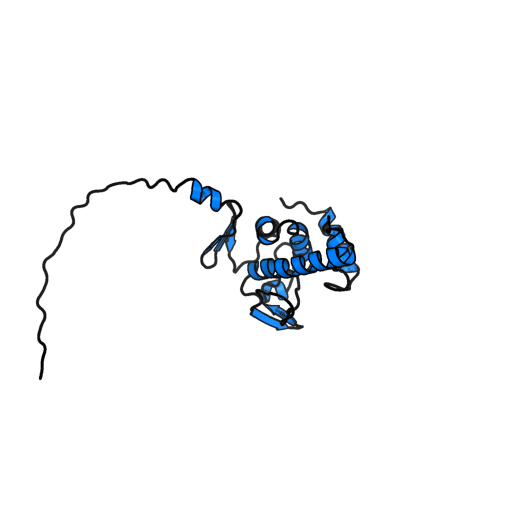 1
ATOM 1427 O O . ASP A 1 179 ? 1.317 12.127 5.235 1.00 97.69 179 ASP A O 1
ATOM 1431 N N . LEU A 1 180 ? 1.344 10.341 6.577 1.00 97.88 180 LEU A N 1
ATOM 1432 C CA . LEU A 1 180 ? 0.220 9.686 5.895 1.00 97.88 180 LEU A CA 1
ATOM 1433 C C . LEU A 1 180 ? -1.089 10.482 5.969 1.00 97.88 180 LEU A C 1
ATOM 1435 O O . LEU A 1 180 ? -1.808 10.561 4.975 1.00 97.88 180 LEU A O 1
ATOM 1439 N N . VAL A 1 181 ? -1.414 11.084 7.118 1.00 97.94 181 VAL A N 1
ATOM 1440 C CA . VAL A 1 181 ? -2.599 11.954 7.246 1.00 97.94 181 VAL A CA 1
ATOM 1441 C C . VAL A 1 181 ? -2.478 13.159 6.317 1.00 97.94 181 VAL A C 1
ATOM 1443 O O . VAL A 1 181 ? -3.444 13.517 5.641 1.00 97.94 181 VAL A O 1
ATOM 1446 N N . TRP A 1 182 ? -1.291 13.764 6.240 1.00 98.31 182 TRP A N 1
ATOM 1447 C CA . TRP A 1 182 ? -1.038 14.855 5.306 1.00 98.31 182 TRP A CA 1
ATOM 1448 C C . TRP A 1 182 ? -1.235 14.400 3.854 1.00 98.31 182 TRP A C 1
ATOM 1450 O O . TRP A 1 182 ? -1.948 15.066 3.104 1.00 98.31 182 TRP A O 1
ATOM 1460 N N . LEU A 1 183 ? -0.698 13.237 3.473 1.00 97.75 183 LEU A N 1
ATOM 1461 C CA . LEU A 1 183 ? -0.861 12.670 2.131 1.00 97.75 183 LEU A CA 1
ATOM 1462 C C . LEU A 1 183 ? -2.323 12.353 1.791 1.00 97.75 183 LEU A C 1
ATOM 1464 O O . LEU A 1 183 ? -2.746 12.607 0.664 1.00 97.75 183 LEU A O 1
ATOM 1468 N N . LEU A 1 184 ? -3.113 11.846 2.745 1.00 97.69 184 LEU A N 1
ATOM 1469 C CA . LEU A 1 184 ? -4.548 11.610 2.549 1.00 97.69 184 LEU A CA 1
ATOM 1470 C C . LEU A 1 184 ? -5.308 12.908 2.249 1.00 97.69 184 LEU A C 1
ATOM 1472 O O . LEU A 1 184 ? -6.140 12.926 1.342 1.00 97.69 184 LEU A O 1
ATOM 1476 N N . ASN A 1 185 ? -4.990 13.993 2.961 1.00 97.12 185 ASN A N 1
ATOM 1477 C CA . ASN A 1 185 ? -5.622 15.302 2.763 1.00 97.12 185 ASN A CA 1
ATOM 1478 C C . ASN A 1 185 ? -5.254 15.955 1.418 1.00 97.12 185 ASN A C 1
ATOM 1480 O O . ASN A 1 185 ? -6.007 16.786 0.920 1.00 97.12 185 ASN A O 1
ATOM 1484 N N . HIS A 1 186 ? -4.122 15.570 0.820 1.00 97.00 186 HIS A N 1
ATOM 1485 C CA . HIS A 1 186 ? -3.631 16.102 -0.461 1.00 97.00 186 HIS A CA 1
ATOM 1486 C C . HIS A 1 186 ? -3.740 15.084 -1.609 1.00 97.00 186 HIS A C 1
ATOM 1488 O O . HIS A 1 186 ? -3.119 15.237 -2.670 1.00 97.00 186 HIS A O 1
ATOM 1494 N N . PHE A 1 187 ? -4.530 14.026 -1.413 1.00 96.56 187 PHE A N 1
ATOM 1495 C CA . PHE A 1 187 ? -4.701 12.967 -2.393 1.00 96.56 187 PHE A CA 1
ATOM 1496 C C . PHE A 1 187 ? -5.574 13.433 -3.563 1.00 96.56 187 PHE 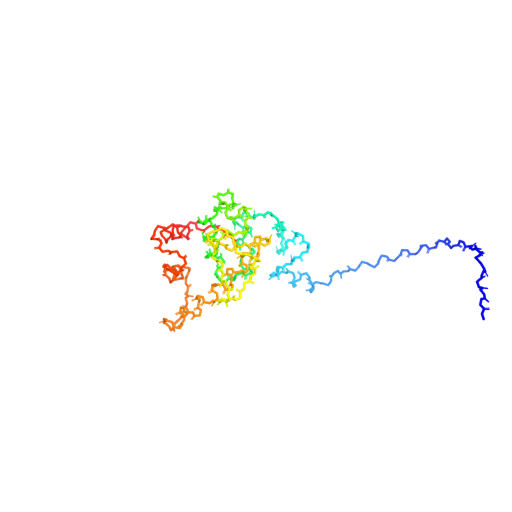A C 1
ATOM 1498 O O . PHE A 1 187 ? -6.777 13.635 -3.411 1.00 96.56 187 PHE A O 1
ATOM 1505 N N . HIS A 1 188 ? -4.975 13.554 -4.747 1.00 94.94 188 HIS A N 1
ATOM 1506 C CA . HIS A 1 188 ? -5.627 14.080 -5.954 1.00 94.94 188 HIS A CA 1
ATOM 1507 C C . HIS A 1 188 ? -5.640 13.087 -7.128 1.00 94.94 188 HIS A C 1
ATOM 1509 O O . HIS A 1 188 ? -6.040 13.452 -8.235 1.00 94.94 188 HIS A O 1
ATOM 1515 N N . TYR A 1 189 ? -5.196 11.846 -6.904 1.00 93.00 189 TYR A N 1
ATOM 1516 C CA . TYR A 1 189 ? -5.177 10.816 -7.940 1.00 93.00 189 TYR A CA 1
ATOM 1517 C C . TYR A 1 189 ? -6.589 10.307 -8.245 1.00 93.00 189 TYR A C 1
ATOM 1519 O O . TYR A 1 189 ? -7.428 10.208 -7.344 1.00 93.00 189 TYR A O 1
ATOM 1527 N N . LYS A 1 190 ? -6.844 9.996 -9.518 1.00 86.38 190 LYS A N 1
ATOM 1528 C CA . LYS A 1 190 ? -8.169 9.615 -10.038 1.00 86.38 190 LYS A CA 1
ATOM 1529 C C . LYS A 1 190 ? -8.247 8.150 -10.436 1.00 86.38 190 LYS A C 1
ATOM 1531 O O . LYS A 1 190 ? -7.275 7.643 -11.022 1.00 86.38 190 LYS A O 1
#

Mean predicted aligned error: 10.38 Å